Protein AF-F5RAN8-F1 (afdb_monomer)

Mean predicted aligned error: 9.16 Å

pLDDT: mean 77.02, std 11.0, range [35.62, 89.44]

Radius of gyration: 19.31 Å; Cα contacts (8 Å, |Δi|>4): 189; chains: 1; bounding box: 46×36×64 Å

Nearest PDB structures (foldseek):
  5m0j-assembly1_A  TM=3.907E-01  e=4.064E-01  Saccharomyces cerevisiae RM11-1a
  6h2d-assembly1_R  TM=3.710E-01  e=5.656E+00  Aeromonas hydrophila subsp. hydrophila AL09-71
  8r5s-assembly1_B  TM=3.032E-01  e=4.670E+00  unidentified
  7vg4-assembly3_E  TM=2.416E-01  e=7.538E+00  Methylorubrum extorquens AM1

Organism: Methyloversatilis universalis (strain ATCC BAA-1314 / DSM 25237 / JCM 13912 / CCUG 52030 / FAM5) (NCBI:txid1000565)

Foldseek 3Di:
DFDPDDLLLLLVLVLVLLVLLLVLVVVLLVLLCVAPLSVVLCVVVVVVSVVLNVVLVVLSCLAPSNCVVCVVVVPPDDDRHDHNLRSLVVNLVSQLVSLLVQQLSQQFDVQGLSLLVLVLSLLSCVLSVHDVVVSVVSNVVSVVSNVVRVVRNVVVPPPDDDDPVVVVSVVVSSVSSVVSNVSSNVSSVVSSVVSCVSSPGD

Solvent-accessible surface area (backbone atoms only — not comparable to full-atom va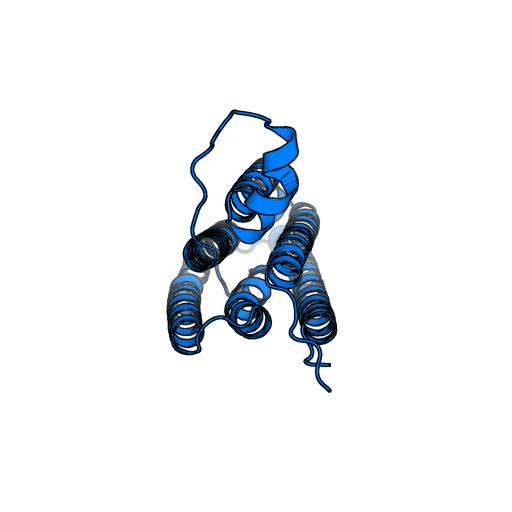lues): 10900 Å² total; per-residue (Å²): 138,62,69,78,81,53,70,46,58,52,58,51,48,51,53,53,50,49,54,49,55,50,49,47,52,51,50,35,46,55,46,33,38,72,32,76,71,31,36,66,58,39,60,70,42,67,62,53,51,51,54,48,50,51,52,48,49,50,42,49,46,37,7,42,60,50,33,69,71,52,43,73,79,51,64,87,62,84,75,86,64,36,58,54,68,57,23,51,52,52,40,53,51,50,50,53,53,50,43,49,53,52,20,56,64,52,48,6,44,86,66,25,45,46,49,53,55,52,66,42,52,35,58,51,38,55,58,67,66,51,61,69,68,56,35,53,50,45,45,51,52,46,48,53,52,46,60,58,27,50,56,52,41,65,64,69,69,76,76,74,86,91,44,75,75,51,54,59,51,51,50,57,44,50,54,41,48,52,51,22,30,52,49,31,45,54,51,46,50,54,46,53,53,53,47,49,64,73,54,52,88,89

Structure (mmCIF, N/CA/C/O backbone):
data_AF-F5RAN8-F1
#
_entry.id   AF-F5RAN8-F1
#
loop_
_atom_site.group_PDB
_atom_site.id
_atom_site.type_symbol
_atom_site.label_atom_id
_atom_site.label_alt_id
_atom_site.label_comp_id
_atom_site.label_asym_id
_atom_site.label_entity_id
_atom_site.label_seq_id
_atom_site.pdbx_PDB_ins_code
_atom_site.Cartn_x
_atom_site.Cartn_y
_atom_site.Cartn_z
_atom_site.occupancy
_atom_site.B_iso_or_equiv
_atom_site.auth_seq_id
_atom_site.auth_comp_id
_atom_site.auth_asym_id
_atom_site.auth_atom_id
_atom_site.pdbx_PDB_model_num
ATOM 1 N N . MET A 1 1 ? -3.720 -12.134 32.578 1.00 35.62 1 MET A N 1
ATOM 2 C CA . MET A 1 1 ? -4.678 -11.010 32.598 1.00 35.62 1 MET A CA 1
ATOM 3 C C . MET A 1 1 ? -4.328 -10.148 31.396 1.00 35.62 1 MET A C 1
ATOM 5 O O . MET A 1 1 ? -3.446 -9.310 31.496 1.00 35.62 1 MET A O 1
ATOM 9 N N . THR A 1 2 ? -4.872 -10.491 30.229 1.00 42.09 2 THR A N 1
ATOM 10 C CA . THR A 1 2 ? -4.545 -9.854 28.946 1.00 42.09 2 THR A CA 1
ATOM 11 C C . THR A 1 2 ? -5.350 -8.562 28.849 1.00 42.09 2 THR A C 1
ATOM 13 O O . THR A 1 2 ? -6.580 -8.583 28.924 1.00 42.09 2 THR A O 1
ATOM 16 N N . THR A 1 3 ? -4.686 -7.411 28.791 1.00 45.78 3 THR A N 1
ATOM 17 C CA . THR A 1 3 ? -5.394 -6.138 28.637 1.00 45.78 3 THR A CA 1
ATOM 18 C C . THR A 1 3 ? -5.955 -6.074 27.213 1.00 45.78 3 THR A C 1
ATOM 20 O O . THR A 1 3 ? -5.198 -6.213 26.250 1.00 45.78 3 THR A O 1
ATOM 23 N N . PRO A 1 4 ? -7.279 -5.913 27.026 1.00 56.09 4 PRO A N 1
ATOM 24 C CA . PRO A 1 4 ? -7.839 -5.781 25.691 1.00 56.09 4 PRO A CA 1
ATOM 25 C C . PRO A 1 4 ? -7.253 -4.523 25.047 1.00 56.09 4 PRO A C 1
ATOM 27 O O . PRO A 1 4 ? -7.293 -3.439 25.630 1.00 56.09 4 PRO A O 1
ATOM 30 N N . ILE A 1 5 ? -6.673 -4.673 23.855 1.00 61.41 5 ILE A N 1
ATOM 31 C CA . ILE A 1 5 ? -6.157 -3.529 23.104 1.00 61.41 5 ILE A CA 1
ATOM 32 C C . ILE A 1 5 ? -7.329 -2.585 22.830 1.00 61.41 5 ILE A C 1
ATOM 34 O O . ILE A 1 5 ? -8.365 -3.020 22.321 1.00 61.41 5 ILE A O 1
ATOM 38 N N . THR A 1 6 ? -7.182 -1.308 23.177 1.00 70.62 6 THR A N 1
ATOM 39 C CA . THR A 1 6 ? -8.239 -0.324 22.949 1.00 70.62 6 THR A CA 1
ATOM 40 C C . THR A 1 6 ? -8.464 -0.133 21.441 1.00 70.62 6 THR A C 1
ATOM 42 O O . THR A 1 6 ? -7.493 -0.111 20.679 1.00 70.62 6 THR A O 1
ATOM 45 N N . PRO A 1 7 ? -9.718 0.027 20.978 1.00 71.00 7 PRO A N 1
ATOM 46 C CA . PRO A 1 7 ? -10.036 0.294 19.568 1.00 71.00 7 PRO A CA 1
ATOM 47 C C . PRO A 1 7 ? -9.218 1.452 18.977 1.00 71.00 7 PRO A C 1
ATOM 49 O O . PRO A 1 7 ? -8.657 1.342 17.889 1.00 71.00 7 PRO A O 1
ATOM 52 N N . ALA A 1 8 ? -9.020 2.501 19.776 1.00 70.25 8 ALA A N 1
ATOM 53 C CA . ALA A 1 8 ? -8.179 3.643 19.445 1.00 70.25 8 ALA A CA 1
ATOM 54 C C . ALA A 1 8 ? -6.707 3.300 19.157 1.00 70.25 8 ALA A C 1
ATOM 56 O O . ALA A 1 8 ? -6.092 3.934 18.303 1.00 70.25 8 ALA A O 1
ATOM 57 N N . ALA A 1 9 ? -6.120 2.309 19.835 1.00 76.75 9 ALA A N 1
ATOM 58 C CA . ALA A 1 9 ? -4.731 1.920 19.591 1.00 76.75 9 ALA A CA 1
ATOM 59 C C . ALA A 1 9 ? -4.560 1.236 18.225 1.00 76.75 9 ALA A C 1
ATOM 61 O O . ALA A 1 9 ? -3.545 1.432 17.560 1.00 76.75 9 ALA A O 1
ATOM 62 N N . LEU A 1 10 ? -5.566 0.478 17.779 1.00 77.56 10 LEU A N 1
ATOM 63 C CA . LEU A 1 10 ? -5.588 -0.134 16.447 1.00 77.56 10 LEU A CA 1
ATOM 64 C C . LEU A 1 10 ? -5.737 0.931 15.348 1.00 77.56 10 LEU A C 1
ATOM 66 O O . LEU A 1 10 ? -5.031 0.876 14.344 1.00 77.56 10 LEU A O 1
ATOM 70 N N . SER A 1 11 ? -6.583 1.937 15.568 1.00 79.44 11 SER A N 1
ATOM 71 C CA . SER A 1 11 ? -6.750 3.071 14.646 1.00 79.44 11 SER A CA 1
ATOM 72 C C . SER A 1 11 ? -5.515 3.991 14.626 1.00 79.44 11 SER A C 1
ATOM 74 O O . SER A 1 11 ? -5.103 4.478 13.574 1.00 79.44 11 SER A O 1
ATOM 76 N N . GLY A 1 12 ? -4.815 4.139 15.755 1.00 79.06 12 GLY A N 1
ATOM 77 C CA . GLY A 1 12 ? -3.486 4.755 15.795 1.00 79.06 12 GLY A CA 1
ATOM 78 C C . GLY A 1 12 ? -2.442 3.951 15.011 1.00 79.06 12 GLY A C 1
ATOM 79 O O . GLY A 1 12 ? -1.686 4.518 14.221 1.00 79.06 12 GLY A O 1
ATOM 80 N N . ALA A 1 13 ? -2.438 2.621 15.155 1.00 81.06 13 ALA A N 1
ATOM 81 C CA . ALA A 1 13 ? -1.550 1.746 14.396 1.00 81.06 13 ALA A CA 1
ATOM 82 C C . ALA A 1 13 ? -1.787 1.874 12.883 1.00 81.06 13 ALA A C 1
ATOM 84 O O . ALA A 1 13 ? -0.814 1.971 12.142 1.00 81.06 13 ALA A O 1
ATOM 85 N N . SER A 1 14 ? -3.034 1.977 12.407 1.00 82.56 14 SER A N 1
ATOM 86 C CA . SER A 1 14 ? -3.300 2.169 10.972 1.00 82.56 14 SER A CA 1
ATOM 87 C C . SER A 1 14 ? -2.740 3.473 10.404 1.00 82.56 14 SER A C 1
ATOM 89 O O . SER A 1 14 ? -2.287 3.483 9.261 1.00 82.56 14 SER A O 1
ATOM 91 N N . ILE A 1 15 ? -2.702 4.556 11.190 1.00 84.06 15 ILE A N 1
ATOM 92 C CA . ILE A 1 15 ? -2.063 5.811 10.760 1.00 84.06 15 ILE A CA 1
ATOM 93 C C . ILE A 1 15 ? -0.563 5.583 10.560 1.00 84.06 15 ILE A C 1
ATOM 95 O O . ILE A 1 15 ? -0.005 5.972 9.534 1.00 84.06 15 ILE A O 1
ATOM 99 N N . VAL A 1 16 ? 0.086 4.906 11.512 1.00 85.94 16 VAL A N 1
ATOM 100 C CA . VAL A 1 16 ? 1.514 4.563 11.416 1.00 85.94 16 VAL A CA 1
ATOM 101 C C . VAL A 1 16 ? 1.774 3.689 10.187 1.00 85.94 16 VAL A C 1
ATOM 103 O O . VAL A 1 16 ? 2.700 3.968 9.429 1.00 85.94 16 VAL A O 1
ATOM 106 N N . ILE A 1 17 ? 0.922 2.687 9.943 1.00 86.62 17 ILE A N 1
ATOM 107 C CA . ILE A 1 17 ? 0.996 1.816 8.763 1.00 86.62 17 ILE A CA 1
ATOM 108 C C . ILE A 1 17 ? 0.972 2.647 7.484 1.00 86.62 17 ILE A C 1
ATOM 110 O O . ILE A 1 17 ? 1.863 2.490 6.650 1.00 86.62 17 ILE A O 1
ATOM 114 N N . GLN A 1 18 ? 0.006 3.554 7.339 1.00 86.44 18 GLN A N 1
ATOM 115 C CA . GLN A 1 18 ? -0.098 4.382 6.141 1.00 86.44 18 GLN A CA 1
ATOM 116 C C . GLN A 1 18 ? 1.117 5.280 5.938 1.00 86.44 18 GLN A C 1
ATOM 118 O O . GLN A 1 18 ? 1.670 5.314 4.838 1.00 86.44 18 GLN A O 1
ATOM 123 N N . ILE A 1 19 ? 1.570 5.967 6.990 1.00 86.44 19 ILE A N 1
ATOM 124 C CA . ILE A 1 19 ? 2.757 6.828 6.921 1.00 86.44 19 ILE A CA 1
ATOM 125 C C . ILE A 1 19 ? 3.962 6.014 6.446 1.00 86.44 19 ILE A C 1
ATOM 127 O O . ILE A 1 19 ? 4.699 6.448 5.557 1.00 86.44 19 ILE A O 1
ATOM 131 N N . CYS A 1 20 ? 4.158 4.816 6.994 1.00 86.94 20 CYS A N 1
ATOM 132 C CA . CYS A 1 20 ? 5.274 3.971 6.610 1.00 86.94 20 CYS A CA 1
ATOM 133 C C . CYS A 1 20 ? 5.124 3.410 5.186 1.00 86.94 20 CYS A C 1
ATOM 135 O O . CYS A 1 20 ? 6.079 3.502 4.420 1.00 86.94 20 CYS A O 1
ATOM 137 N N . VAL A 1 21 ? 3.953 2.900 4.784 1.00 84.44 21 VAL A N 1
ATOM 138 C CA . VAL A 1 21 ? 3.695 2.414 3.411 1.00 84.44 21 VAL A CA 1
ATOM 139 C C . VAL A 1 21 ? 3.959 3.515 2.382 1.00 84.44 21 VAL A C 1
ATOM 141 O O . VAL A 1 21 ? 4.638 3.281 1.379 1.00 84.44 21 VAL A O 1
ATOM 144 N N . LEU A 1 22 ? 3.508 4.739 2.651 1.00 83.44 22 LEU A N 1
ATOM 145 C CA . LEU A 1 22 ? 3.727 5.882 1.766 1.00 83.44 22 LEU A CA 1
ATOM 146 C C . LEU A 1 22 ? 5.173 6.365 1.771 1.00 83.44 22 LEU A C 1
ATOM 148 O O . LEU A 1 22 ? 5.682 6.741 0.719 1.00 83.44 22 LEU A O 1
ATOM 152 N N . THR A 1 23 ? 5.874 6.279 2.902 1.00 84.81 23 THR A N 1
ATOM 153 C CA . THR A 1 23 ? 7.319 6.543 2.957 1.00 84.81 23 THR A CA 1
ATOM 154 C C . THR A 1 23 ? 8.090 5.527 2.113 1.00 84.81 23 THR A C 1
ATOM 156 O O . THR A 1 23 ? 8.958 5.913 1.329 1.00 84.81 23 THR A O 1
ATOM 159 N N . ILE A 1 24 ? 7.743 4.239 2.206 1.00 85.62 24 ILE A N 1
ATOM 160 C CA . ILE A 1 24 ? 8.338 3.180 1.379 1.00 85.62 24 ILE A CA 1
ATOM 161 C C . ILE A 1 24 ? 8.085 3.476 -0.102 1.00 85.62 24 ILE A C 1
ATOM 163 O O . ILE A 1 24 ? 9.028 3.474 -0.897 1.00 85.62 24 ILE A O 1
ATOM 167 N N . ALA A 1 25 ? 6.840 3.800 -0.467 1.00 82.94 25 ALA A N 1
ATOM 168 C CA . ALA A 1 25 ? 6.474 4.135 -1.839 1.00 82.94 25 ALA A CA 1
ATOM 169 C C . ALA A 1 25 ? 7.209 5.390 -2.350 1.00 82.94 25 ALA A C 1
ATOM 171 O O . ALA A 1 25 ? 7.720 5.398 -3.471 1.00 82.94 25 ALA A O 1
ATOM 172 N N . TYR A 1 26 ? 7.320 6.429 -1.520 1.00 83.44 26 TYR A N 1
ATOM 173 C CA . TYR A 1 26 ? 8.017 7.674 -1.838 1.00 83.44 26 TYR A CA 1
ATOM 174 C C . TYR A 1 26 ? 9.507 7.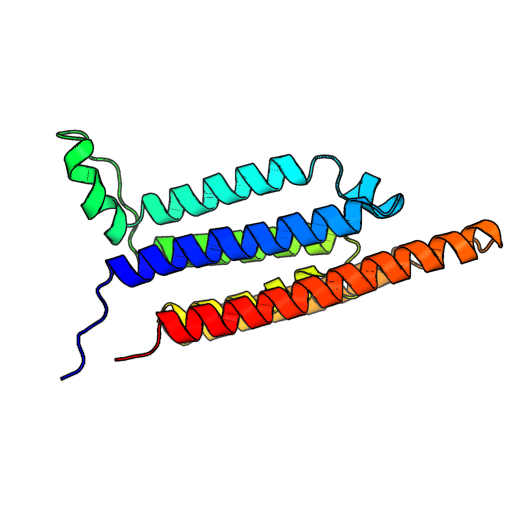448 -2.089 1.00 83.44 26 TYR A C 1
ATOM 176 O O . TYR A 1 26 ? 10.036 7.917 -3.099 1.00 83.44 26 TYR A O 1
ATOM 184 N N . VAL A 1 27 ? 10.187 6.703 -1.211 1.00 83.06 27 VAL A N 1
ATOM 185 C CA . VAL A 1 27 ? 11.616 6.406 -1.371 1.00 83.06 27 VAL A CA 1
ATOM 186 C C . VAL A 1 27 ? 11.843 5.522 -2.594 1.00 83.06 27 VAL A C 1
ATOM 188 O O . VAL A 1 27 ? 12.718 5.831 -3.399 1.00 83.06 27 VAL A O 1
ATOM 191 N N . ALA A 1 28 ? 11.030 4.483 -2.800 1.00 80.31 28 ALA A N 1
ATOM 192 C CA . ALA A 1 28 ? 11.129 3.630 -3.983 1.00 80.31 28 ALA A CA 1
ATOM 193 C C . ALA A 1 28 ? 10.927 4.423 -5.291 1.00 80.31 28 ALA A C 1
ATOM 195 O O . ALA A 1 28 ? 11.684 4.228 -6.242 1.00 80.31 28 ALA A O 1
ATOM 196 N N . LEU A 1 29 ? 9.993 5.383 -5.331 1.00 79.06 29 LEU A N 1
ATOM 197 C CA . LEU A 1 29 ? 9.846 6.304 -6.467 1.00 79.06 29 LEU A CA 1
ATOM 198 C C . LEU A 1 29 ? 11.022 7.268 -6.613 1.00 79.06 29 LEU A C 1
ATOM 200 O O . LEU A 1 29 ? 11.426 7.554 -7.737 1.00 79.06 29 LEU A O 1
ATOM 204 N N . GLY A 1 30 ? 11.580 7.770 -5.511 1.00 78.44 30 GLY A N 1
ATOM 205 C CA . GLY A 1 30 ? 12.763 8.629 -5.532 1.00 78.44 30 GLY A CA 1
ATOM 206 C C . GLY A 1 30 ? 13.987 7.916 -6.107 1.00 78.44 30 GLY A C 1
ATOM 207 O O . GLY A 1 30 ? 14.731 8.504 -6.889 1.00 78.44 30 GLY A O 1
ATOM 208 N N . ILE A 1 31 ? 14.158 6.633 -5.778 1.00 79.62 31 ILE A N 1
ATOM 209 C CA . ILE A 1 31 ? 15.195 5.768 -6.349 1.00 79.62 31 ILE A CA 1
ATOM 210 C C . ILE A 1 31 ? 14.953 5.579 -7.844 1.00 79.62 31 ILE A C 1
ATOM 212 O O . ILE A 1 31 ? 15.856 5.828 -8.640 1.00 79.62 31 ILE A O 1
ATOM 216 N N . LEU A 1 32 ? 13.727 5.214 -8.231 1.00 76.25 32 LEU A N 1
ATOM 217 C CA . LEU A 1 32 ? 13.366 5.037 -9.637 1.00 76.25 32 LEU A CA 1
ATOM 218 C C . LEU A 1 32 ? 13.565 6.333 -10.436 1.00 76.25 32 LEU A C 1
ATOM 220 O O . LEU A 1 32 ? 14.065 6.301 -11.552 1.00 76.25 32 LEU A O 1
ATOM 224 N N . GLY A 1 33 ? 13.253 7.489 -9.848 1.00 69.94 33 GLY A N 1
ATOM 225 C CA . GLY A 1 33 ? 13.407 8.810 -10.460 1.00 69.94 33 GLY A CA 1
ATOM 226 C C . GLY A 1 33 ? 14.852 9.228 -10.750 1.00 69.94 33 GLY A C 1
ATOM 227 O O . GLY A 1 33 ? 15.051 10.218 -11.458 1.00 69.94 33 GLY A O 1
ATOM 228 N N . ARG A 1 34 ? 15.853 8.494 -10.241 1.00 72.81 34 ARG A N 1
ATOM 229 C CA . ARG A 1 34 ? 17.265 8.680 -10.615 1.00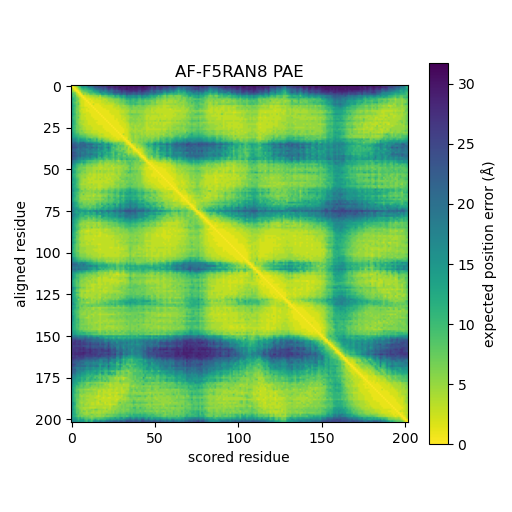 72.81 34 ARG A CA 1
ATOM 230 C C . ARG A 1 34 ? 17.580 8.120 -12.005 1.00 72.81 34 ARG A C 1
ATOM 232 O O . ARG A 1 34 ? 18.486 8.634 -12.654 1.00 72.81 34 ARG A O 1
ATOM 239 N N . SER A 1 35 ? 16.815 7.139 -12.485 1.00 68.12 35 SER A N 1
ATOM 240 C CA . SER A 1 35 ? 16.871 6.667 -13.874 1.00 68.12 35 SER A CA 1
ATOM 241 C C . SER A 1 35 ? 16.159 7.657 -14.805 1.00 68.12 35 SER A C 1
ATOM 243 O O . SER A 1 35 ? 15.130 8.221 -14.444 1.00 68.12 35 SER A O 1
ATOM 245 N N . LEU A 1 36 ? 16.662 7.856 -16.029 1.00 57.47 36 LEU A N 1
ATOM 246 C CA . LEU A 1 36 ? 16.047 8.748 -17.028 1.00 57.47 36 LEU A CA 1
ATOM 247 C C . LEU A 1 36 ? 14.628 8.301 -17.429 1.00 57.47 36 LEU A C 1
ATOM 249 O O . LEU A 1 36 ? 13.736 9.146 -17.537 1.00 57.47 36 LEU A O 1
ATOM 253 N N . ASN A 1 37 ? 14.397 6.993 -17.581 1.00 61.59 37 ASN A N 1
ATOM 254 C CA . ASN A 1 37 ? 13.064 6.431 -17.842 1.00 61.59 37 ASN A CA 1
ATOM 255 C C . ASN A 1 37 ? 12.164 6.502 -16.602 1.00 61.59 37 ASN A C 1
ATOM 257 O O . ASN A 1 37 ? 10.967 6.802 -16.695 1.00 61.59 37 ASN A O 1
ATOM 261 N N . GLY A 1 38 ? 12.752 6.301 -15.422 1.00 59.25 38 GLY A N 1
ATOM 262 C CA . GLY A 1 38 ? 12.049 6.495 -14.163 1.00 59.25 38 GLY A CA 1
ATOM 263 C C . GLY A 1 38 ? 11.656 7.954 -13.935 1.00 59.25 38 GLY A C 1
ATOM 264 O O . GLY A 1 38 ? 10.565 8.204 -13.448 1.00 59.25 38 GLY A O 1
ATOM 265 N N . ARG A 1 39 ? 12.453 8.930 -14.383 1.00 59.84 39 ARG A N 1
ATOM 266 C CA . ARG A 1 39 ? 12.197 10.374 -14.234 1.00 59.84 39 ARG A CA 1
ATOM 267 C C . ARG A 1 39 ? 11.004 10.869 -15.055 1.00 59.84 39 ARG A C 1
ATOM 269 O O . ARG A 1 39 ? 10.279 11.756 -14.611 1.00 59.84 39 ARG A O 1
ATOM 276 N N . LEU A 1 40 ? 10.779 10.289 -16.237 1.00 59.97 40 LEU A N 1
ATOM 277 C CA . LEU A 1 40 ? 9.573 10.531 -17.042 1.00 59.97 40 LEU A CA 1
ATOM 278 C C . LEU A 1 40 ? 8.337 9.919 -16.375 1.00 59.97 40 LEU A C 1
ATOM 280 O O . LEU A 1 40 ? 7.285 10.550 -16.305 1.00 59.97 40 LEU A O 1
ATOM 284 N N . THR A 1 41 ? 8.502 8.724 -15.811 1.00 61.59 41 THR A N 1
ATOM 285 C CA . THR A 1 41 ? 7.445 7.993 -15.106 1.00 61.59 41 THR A CA 1
ATOM 286 C C . THR A 1 41 ? 7.067 8.645 -13.770 1.00 61.59 41 THR A C 1
ATOM 288 O O . THR A 1 41 ? 5.888 8.674 -13.409 1.00 61.59 41 THR A O 1
ATOM 291 N N . THR A 1 42 ? 8.035 9.213 -13.044 1.00 62.38 42 THR A N 1
ATOM 292 C CA . THR A 1 42 ? 7.867 9.824 -11.713 1.00 62.38 42 THR A CA 1
ATOM 293 C C . THR A 1 42 ? 7.471 11.298 -11.766 1.00 62.38 42 THR A C 1
ATOM 295 O O . THR A 1 42 ? 7.098 11.868 -10.736 1.00 62.38 42 THR A O 1
ATOM 298 N N . ARG A 1 43 ? 7.477 11.931 -12.948 1.00 60.34 43 ARG A N 1
ATOM 299 C CA . ARG A 1 43 ? 7.051 13.327 -13.113 1.00 60.34 43 ARG A CA 1
ATOM 300 C C . ARG A 1 43 ? 5.579 13.473 -12.690 1.00 60.34 43 ARG A C 1
ATOM 302 O O . ARG A 1 43 ? 4.700 12.758 -13.168 1.00 60.34 43 ARG A O 1
ATOM 309 N N . GLY A 1 44 ? 5.328 14.343 -11.708 1.00 62.81 44 GLY A N 1
ATOM 310 C CA . GLY A 1 44 ? 4.012 14.530 -11.074 1.00 62.81 44 GLY A CA 1
ATOM 311 C C . GLY A 1 44 ? 3.611 13.457 -10.050 1.00 62.81 44 GLY A C 1
ATOM 312 O O . GLY A 1 44 ? 2.647 13.658 -9.318 1.00 62.81 44 GLY A O 1
ATOM 313 N N . SER A 1 45 ? 4.364 12.356 -9.935 1.00 68.75 45 SER A N 1
ATOM 314 C CA . SER A 1 45 ? 4.050 11.259 -9.010 1.00 68.75 45 SER A CA 1
ATOM 315 C C . SER A 1 45 ? 4.133 11.713 -7.548 1.00 68.75 45 SER A C 1
ATOM 317 O O . SER A 1 45 ? 3.235 11.435 -6.764 1.00 68.75 45 SER A O 1
ATOM 319 N N . HIS A 1 46 ? 5.130 12.527 -7.184 1.00 72.56 46 HIS A N 1
ATOM 320 C CA . HIS A 1 46 ? 5.311 12.975 -5.796 1.00 72.56 46 HIS A CA 1
ATOM 321 C C . HIS A 1 46 ? 4.122 13.768 -5.233 1.00 72.56 46 HIS A C 1
ATOM 323 O O . HIS A 1 46 ? 3.722 13.529 -4.098 1.00 72.56 46 HIS A O 1
ATOM 329 N N . SER A 1 47 ? 3.513 14.659 -6.024 1.00 75.88 47 SER A N 1
ATOM 330 C CA . SER A 1 47 ? 2.316 15.397 -5.591 1.00 75.88 47 SER A CA 1
ATOM 331 C C . SER A 1 47 ? 1.114 14.464 -5.434 1.00 75.88 47 SER A C 1
ATOM 333 O O . SER A 1 47 ? 0.388 14.569 -4.449 1.00 75.88 47 SER A O 1
ATOM 335 N N . THR A 1 48 ? 0.958 13.485 -6.335 1.00 78.69 48 THR A N 1
ATOM 336 C CA . THR A 1 48 ? -0.109 12.484 -6.212 1.00 78.69 48 THR A CA 1
ATOM 337 C C . THR A 1 48 ? 0.052 11.594 -4.979 1.00 78.69 48 THR A C 1
ATOM 339 O O . THR A 1 48 ? -0.955 11.274 -4.364 1.00 78.69 48 THR A O 1
ATOM 342 N N . LEU A 1 49 ? 1.282 11.263 -4.554 1.00 77.62 49 LEU A N 1
ATOM 343 C CA . LEU A 1 49 ? 1.526 10.510 -3.311 1.00 77.62 49 LEU A CA 1
ATOM 344 C C . LEU A 1 49 ? 1.056 11.281 -2.076 1.00 77.62 49 LEU A C 1
ATOM 346 O O . LEU A 1 49 ? 0.432 10.705 -1.193 1.00 77.62 49 LEU A O 1
ATOM 350 N N . VAL A 1 50 ? 1.369 12.579 -2.013 1.00 79.81 50 VAL A N 1
ATOM 351 C CA . VAL A 1 50 ? 1.004 13.431 -0.872 1.00 79.81 50 VAL A CA 1
ATOM 352 C C . VAL A 1 50 ? -0.508 13.615 -0.808 1.00 79.81 50 VAL A C 1
ATOM 354 O O . VAL A 1 50 ? -1.091 13.504 0.264 1.00 79.81 50 VAL A O 1
ATOM 357 N N . LEU A 1 51 ? -1.158 13.840 -1.952 1.00 84.50 51 LEU A N 1
ATOM 358 C CA . LEU A 1 51 ? -2.619 13.897 -2.017 1.00 84.50 51 LEU A CA 1
ATOM 359 C C . LEU A 1 51 ? -3.254 12.574 -1.579 1.00 84.50 51 LEU A C 1
ATOM 361 O O . LEU A 1 51 ? -4.252 12.590 -0.864 1.00 84.50 51 LEU A O 1
ATOM 365 N N . TRP A 1 52 ? -2.652 11.443 -1.956 1.00 85.19 52 TRP A N 1
ATOM 366 C CA . TRP A 1 52 ? -3.132 10.131 -1.537 1.00 85.19 52 TRP A CA 1
ATOM 367 C C . TRP A 1 52 ? -2.979 9.913 -0.030 1.00 85.19 52 TRP A C 1
ATOM 369 O O . TRP A 1 52 ? -3.939 9.507 0.610 1.00 85.19 52 TRP A O 1
ATOM 379 N N . LEU A 1 53 ? -1.827 10.279 0.547 1.00 81.12 53 LEU A N 1
ATOM 380 C CA . LEU A 1 53 ? -1.588 10.258 1.996 1.00 81.12 53 LEU A CA 1
ATOM 381 C C . LEU A 1 53 ? -2.633 11.072 2.754 1.00 81.12 53 LEU A C 1
ATOM 383 O O . LEU A 1 53 ? -3.183 10.614 3.751 1.00 81.12 53 LEU A O 1
ATOM 387 N N . LEU A 1 54 ? -2.900 12.294 2.292 1.00 85.50 54 LEU A N 1
ATOM 388 C CA . LEU A 1 54 ? -3.882 13.158 2.933 1.00 85.50 54 LEU A CA 1
ATOM 389 C C . LEU A 1 54 ? -5.275 12.534 2.866 1.00 85.50 54 LEU A C 1
ATOM 391 O O . LEU A 1 54 ? -5.971 12.513 3.875 1.00 85.50 54 LEU A O 1
ATOM 395 N N . LEU A 1 55 ? -5.657 11.978 1.715 1.00 88.06 55 LEU A N 1
ATOM 396 C CA . LEU A 1 55 ? -6.944 11.310 1.550 1.00 88.06 55 LEU A CA 1
ATOM 397 C C . LEU A 1 55 ? -7.094 10.128 2.516 1.00 88.06 55 LEU A C 1
ATOM 399 O O . LEU A 1 55 ? -8.098 10.028 3.217 1.00 88.06 55 LEU A O 1
ATOM 403 N N . THR A 1 56 ? -6.099 9.248 2.579 1.00 85.38 56 THR A N 1
ATOM 404 C CA . THR A 1 56 ? -6.165 8.033 3.390 1.00 85.38 56 THR A CA 1
ATOM 405 C C . THR A 1 56 ? -6.100 8.339 4.893 1.00 85.38 56 THR A C 1
ATOM 407 O O . THR A 1 56 ? -6.806 7.691 5.669 1.00 85.38 56 THR A O 1
ATOM 410 N N . ILE A 1 57 ? -5.354 9.376 5.305 1.00 84.19 57 ILE A N 1
ATOM 411 C CA . ILE A 1 57 ? -5.353 9.887 6.685 1.00 84.19 57 ILE A CA 1
ATOM 412 C C . ILE A 1 57 ? -6.712 10.492 7.038 1.00 84.19 57 ILE A C 1
ATOM 414 O O . ILE A 1 57 ? -7.239 10.182 8.101 1.00 84.19 57 ILE A O 1
ATOM 418 N N . ILE A 1 58 ? -7.305 11.318 6.166 1.00 86.12 58 ILE A N 1
ATOM 419 C CA . ILE A 1 58 ? -8.621 11.935 6.410 1.00 86.12 58 ILE A CA 1
ATOM 420 C C . ILE A 1 58 ? -9.690 10.862 6.635 1.00 86.12 58 ILE A C 1
ATOM 422 O O . ILE A 1 58 ? -10.513 11.007 7.536 1.00 86.12 58 ILE A O 1
ATOM 426 N N . VAL A 1 59 ? -9.663 9.771 5.866 1.00 85.56 59 VAL A N 1
ATOM 427 C CA . VAL A 1 59 ? -10.607 8.655 6.038 1.00 85.56 59 VAL A CA 1
ATOM 428 C C . VAL A 1 59 ? -10.434 7.974 7.399 1.00 85.56 59 VAL A C 1
ATOM 430 O O . VAL A 1 59 ? -11.434 7.721 8.067 1.00 85.56 59 VAL A O 1
ATOM 433 N N . ILE A 1 60 ? -9.195 7.717 7.840 1.00 83.81 60 ILE A N 1
ATOM 434 C CA . ILE A 1 60 ? -8.937 7.142 9.174 1.00 83.81 60 ILE A CA 1
ATOM 435 C C . ILE A 1 60 ? -9.400 8.099 10.274 1.00 83.81 60 ILE A C 1
ATOM 437 O O . ILE A 1 60 ? -10.017 7.680 11.250 1.00 83.81 60 ILE A O 1
ATOM 441 N N . VAL A 1 61 ? -9.100 9.384 10.104 1.00 83.50 61 VAL A N 1
ATOM 442 C CA . VAL A 1 61 ? -9.467 10.453 11.027 1.00 83.50 61 VAL A CA 1
ATOM 443 C C . VAL A 1 61 ? -10.996 10.484 11.181 1.00 83.50 61 VAL A C 1
ATOM 445 O O . VAL A 1 61 ? -11.529 10.388 12.283 1.00 83.50 61 VAL A O 1
ATOM 448 N N . MET A 1 62 ? -11.748 10.484 10.090 1.00 84.25 62 MET A N 1
ATOM 449 C CA . MET A 1 62 ? -13.213 10.470 10.171 1.00 84.25 62 MET A CA 1
ATOM 450 C C . MET A 1 62 ? -13.803 9.175 10.772 1.00 84.25 62 MET A C 1
ATOM 452 O O . MET A 1 62 ? -15.014 9.106 10.980 1.00 84.25 62 MET A O 1
ATOM 456 N N . GLY A 1 63 ? -12.985 8.161 11.079 1.00 83.44 63 GLY A N 1
ATOM 457 C CA . GLY A 1 63 ? -13.400 6.953 11.786 1.00 83.44 63 GLY A CA 1
ATOM 458 C C . GLY A 1 63 ? -13.807 7.214 13.241 1.00 83.44 63 GLY A C 1
ATOM 459 O O . GLY A 1 63 ? -13.149 7.964 13.958 1.00 83.44 63 GLY A O 1
ATOM 460 N N . GLU A 1 64 ? -14.869 6.550 13.698 1.00 82.19 64 GLU A N 1
ATOM 461 C CA . GLU A 1 64 ? -15.467 6.713 15.038 1.00 82.19 64 GLU A CA 1
ATOM 462 C C . GLU A 1 64 ? -14.463 6.713 16.207 1.00 82.19 64 GLU A C 1
ATOM 464 O O . GLU A 1 64 ? -14.568 7.556 17.098 1.00 82.19 64 GLU A O 1
ATOM 469 N N . ASP A 1 65 ? -13.470 5.815 16.195 1.00 80.56 65 ASP A N 1
ATOM 470 C CA . ASP A 1 65 ? -12.502 5.670 17.296 1.00 80.56 65 ASP A CA 1
ATOM 471 C C . ASP A 1 65 ? -11.667 6.929 17.536 1.00 80.56 65 ASP A C 1
ATOM 473 O O . ASP A 1 65 ? -11.323 7.265 18.668 1.00 80.56 65 ASP A O 1
ATOM 477 N N . LEU A 1 66 ? -11.285 7.578 16.442 1.00 78.88 66 LEU A N 1
ATOM 478 C CA . LEU A 1 66 ? -10.402 8.729 16.425 1.00 78.88 66 LEU A CA 1
ATOM 479 C C . LEU A 1 66 ? -11.220 10.020 16.449 1.00 78.88 66 LEU A C 1
ATOM 481 O O . LEU A 1 66 ? -10.881 10.950 17.181 1.00 78.88 66 LEU A O 1
ATOM 485 N N . TYR A 1 67 ? -12.370 10.024 15.772 1.00 79.94 67 TYR A N 1
ATOM 486 C CA . TYR A 1 67 ? -13.356 11.088 15.873 1.00 79.94 67 TYR A CA 1
ATOM 487 C C . TYR A 1 67 ? -13.762 11.360 17.323 1.00 79.94 67 TYR A C 1
ATOM 489 O O . TYR A 1 67 ? -13.779 12.514 17.736 1.00 79.94 67 TYR A O 1
ATOM 497 N N . ALA A 1 68 ? -13.981 10.323 18.135 1.00 79.12 68 ALA A N 1
ATOM 498 C CA . ALA A 1 68 ? -14.299 10.478 19.555 1.00 79.12 68 ALA A CA 1
ATOM 499 C C . ALA A 1 68 ? -13.191 11.165 20.382 1.00 79.12 68 ALA A C 1
ATOM 501 O O . ALA A 1 68 ? -13.473 11.705 21.449 1.00 79.12 68 ALA A O 1
ATOM 502 N N . GLN A 1 69 ? -11.938 11.159 19.914 1.00 81.31 69 GLN A N 1
ATOM 503 C CA . GLN A 1 69 ? -10.810 11.754 20.638 1.00 81.31 69 GLN A CA 1
ATOM 504 C C . GLN A 1 69 ? -10.659 13.253 20.385 1.00 81.31 69 GLN A C 1
ATOM 506 O O . GLN A 1 69 ? -10.262 13.982 21.292 1.00 81.31 69 GLN A O 1
ATOM 511 N N . TRP A 1 70 ? -10.976 13.730 19.181 1.00 78.81 70 TRP A N 1
ATOM 512 C CA . TRP A 1 70 ? -10.874 15.155 18.839 1.00 78.81 70 TRP A CA 1
ATOM 513 C C . TRP A 1 70 ? -12.209 15.850 18.616 1.00 78.81 70 TRP A C 1
ATOM 515 O O . TRP A 1 70 ? -12.221 17.076 18.522 1.00 78.81 70 TRP A O 1
ATOM 525 N N . SER A 1 71 ? -13.337 15.136 18.577 1.00 79.25 71 SER A N 1
ATOM 526 C CA . SER A 1 71 ? -14.656 15.774 18.575 1.00 79.25 71 SER A CA 1
ATOM 527 C C . SER A 1 71 ? -14.842 16.776 19.724 1.00 79.25 71 SER A C 1
ATOM 529 O O . SER A 1 71 ? -15.441 17.818 19.459 1.00 79.25 71 SER A O 1
ATOM 531 N N . PRO A 1 72 ? -14.261 16.601 20.939 1.00 81.25 72 PRO A N 1
ATOM 532 C CA . PRO A 1 72 ? -14.366 17.617 21.989 1.00 81.25 72 PRO A CA 1
ATOM 533 C C . PRO A 1 72 ? -13.722 18.961 21.616 1.00 81.25 72 PRO A C 1
ATOM 535 O O . PRO A 1 72 ? -14.118 19.997 22.142 1.00 81.25 72 PRO A O 1
ATOM 538 N N . VAL A 1 73 ? -12.757 18.971 20.689 1.00 81.94 73 VAL A N 1
ATOM 539 C CA . VAL A 1 73 ? -12.108 20.194 20.181 1.00 81.94 73 VAL A CA 1
ATOM 540 C C . VAL A 1 73 ? -13.045 20.980 19.256 1.00 81.94 73 VAL A C 1
ATOM 542 O O . VAL A 1 73 ? -12.946 22.201 19.166 1.00 81.94 73 VAL A O 1
ATOM 545 N N . LEU A 1 74 ? -13.983 20.297 18.592 1.00 77.75 74 LEU A N 1
ATOM 546 C CA . LEU A 1 74 ? -14.960 20.894 17.676 1.00 77.75 74 LEU A CA 1
ATOM 547 C C . LEU A 1 74 ? -16.170 21.510 18.405 1.00 77.75 74 LEU A C 1
ATOM 549 O O . LEU A 1 74 ? -17.001 22.172 17.776 1.00 77.75 74 LEU A O 1
ATOM 553 N N . GLY A 1 75 ? -16.274 21.321 19.724 1.00 77.50 75 GLY A N 1
ATOM 554 C CA . GLY A 1 75 ? -17.369 21.840 20.537 1.00 77.50 75 GLY A CA 1
ATOM 555 C C . GLY A 1 75 ? -18.726 21.300 20.077 1.00 77.50 75 GLY A C 1
ATOM 556 O O . GLY A 1 75 ? -19.004 20.115 20.216 1.00 77.50 75 GLY A O 1
ATOM 557 N N . ASN A 1 76 ? -19.570 22.177 19.523 1.00 74.50 76 ASN A N 1
ATOM 558 C CA . ASN A 1 76 ? -20.936 21.856 19.082 1.00 74.50 76 ASN A CA 1
ATOM 559 C C . ASN A 1 76 ? -21.048 21.422 17.608 1.00 74.50 76 ASN A C 1
ATOM 561 O O . ASN A 1 76 ? -22.156 21.189 17.122 1.00 74.50 76 ASN A O 1
ATOM 565 N N . VAL A 1 77 ? -19.940 21.352 16.866 1.00 75.88 77 VAL A N 1
ATOM 566 C CA . VAL A 1 77 ? -19.973 20.949 15.455 1.00 75.88 77 VAL A CA 1
ATOM 567 C C . VAL A 1 77 ? -19.938 19.424 15.364 1.00 75.88 77 VAL A C 1
ATOM 569 O O . VAL A 1 77 ? -18.894 18.804 15.543 1.00 75.88 77 VAL A O 1
ATOM 572 N N . ALA A 1 78 ? -21.089 18.818 15.067 1.00 71.12 78 ALA A N 1
ATOM 573 C CA . ALA A 1 78 ? -21.190 17.390 14.788 1.00 71.12 78 ALA A CA 1
ATOM 574 C C . ALA A 1 78 ? -20.880 17.121 13.307 1.00 71.12 78 ALA A C 1
ATOM 576 O O . ALA A 1 78 ? -21.687 17.420 12.427 1.00 71.12 78 ALA A O 1
ATOM 577 N N . LEU A 1 79 ? -19.703 16.564 13.030 1.00 75.94 79 LEU A N 1
ATOM 578 C CA . LEU A 1 79 ? -19.362 16.018 11.720 1.00 75.94 79 LEU A CA 1
ATOM 579 C C . LEU A 1 79 ? -19.826 14.555 11.618 1.00 75.94 79 LEU A C 1
ATOM 581 O O . LEU A 1 79 ? -19.864 13.853 12.632 1.00 75.94 79 LEU A O 1
ATOM 585 N N . PRO A 1 80 ? -20.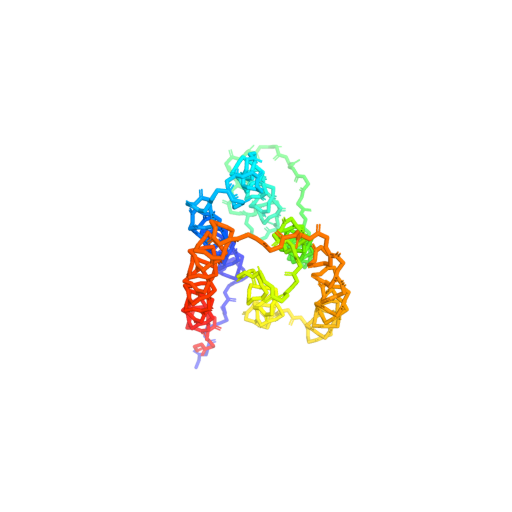176 14.077 10.410 1.00 77.81 80 PRO A N 1
ATOM 586 C CA . PRO A 1 80 ? -20.521 12.676 10.203 1.00 77.81 80 PRO A CA 1
ATOM 587 C C . PRO A 1 80 ? -19.289 11.789 10.430 1.00 77.81 80 PRO A C 1
ATOM 589 O O . PRO A 1 80 ? -18.277 11.945 9.747 1.00 77.81 80 PRO A O 1
ATOM 592 N N . SER A 1 81 ? -19.381 10.852 11.375 1.00 80.75 81 SER A N 1
ATOM 593 C CA . SER A 1 81 ? -18.361 9.827 11.609 1.00 80.75 81 SER A CA 1
ATOM 594 C C . SER A 1 81 ? -18.610 8.592 10.744 1.00 80.75 81 SER A C 1
ATOM 596 O O . SER A 1 81 ? -19.753 8.229 10.461 1.00 80.75 81 SER A O 1
ATOM 598 N N . ILE A 1 82 ? -17.533 7.929 10.331 1.00 83.31 82 ILE A N 1
ATOM 599 C CA . ILE A 1 82 ? -17.576 6.684 9.563 1.00 83.31 82 ILE A CA 1
ATOM 600 C C . ILE A 1 82 ? -17.391 5.507 10.533 1.00 83.31 82 ILE A C 1
ATOM 602 O O . ILE A 1 82 ? -16.464 5.549 11.351 1.00 83.31 82 ILE A O 1
ATOM 606 N N . PRO A 1 83 ? -18.198 4.433 10.424 1.00 84.62 83 PRO A N 1
ATOM 607 C CA . PRO A 1 83 ? -17.985 3.220 11.201 1.00 84.62 83 PRO A CA 1
ATOM 608 C C . PRO A 1 83 ? -16.563 2.705 11.018 1.00 84.62 83 PRO A C 1
ATOM 610 O O . PRO A 1 83 ? -16.055 2.656 9.895 1.00 84.62 83 PRO A O 1
ATOM 613 N N . ARG A 1 84 ? -15.934 2.271 12.110 1.00 79.50 84 ARG A N 1
ATOM 614 C CA . ARG A 1 84 ? -14.541 1.794 12.123 1.00 79.50 84 ARG A CA 1
ATOM 615 C C . ARG A 1 84 ? -14.228 0.801 11.000 1.00 79.50 84 ARG A C 1
ATOM 617 O O . ARG A 1 84 ? -13.253 0.953 10.270 1.00 79.50 84 ARG A O 1
ATOM 624 N N . GLU A 1 85 ? -15.094 -0.192 10.839 1.00 82.19 85 GLU A N 1
ATOM 625 C CA . GLU A 1 85 ? -14.971 -1.204 9.791 1.00 82.19 85 GLU A CA 1
ATOM 626 C C . GLU A 1 85 ? -15.001 -0.597 8.382 1.00 82.19 85 GLU A C 1
ATOM 628 O O . GLU A 1 85 ? -14.229 -0.995 7.514 1.00 82.19 85 GLU A O 1
ATOM 633 N N . GLY A 1 86 ? -15.871 0.390 8.158 1.00 82.88 86 GLY A N 1
ATOM 634 C CA . GLY A 1 86 ? -15.966 1.104 6.888 1.00 82.88 86 GLY A CA 1
ATOM 635 C C . GLY A 1 86 ? -14.723 1.942 6.600 1.00 82.88 86 GLY A C 1
ATOM 636 O O . GLY A 1 86 ? -14.248 1.951 5.465 1.00 82.88 86 GLY A O 1
ATOM 637 N N . ALA A 1 87 ? -14.156 2.589 7.623 1.00 84.06 87 ALA A N 1
ATOM 638 C CA . ALA A 1 87 ? -12.932 3.375 7.494 1.00 84.06 87 ALA A CA 1
ATOM 639 C C . ALA A 1 87 ? -11.736 2.493 7.097 1.00 84.06 87 ALA A C 1
ATOM 641 O O . ALA A 1 87 ? -11.020 2.829 6.153 1.00 84.06 87 ALA A O 1
ATOM 642 N N . PHE A 1 88 ? -11.555 1.330 7.734 1.00 84.62 88 PHE A N 1
ATOM 643 C CA . PHE A 1 88 ? -10.484 0.403 7.356 1.00 84.62 88 PHE A CA 1
ATOM 644 C C . PHE A 1 88 ? -10.676 -0.179 5.962 1.00 84.62 88 PHE A C 1
ATOM 646 O O . PHE A 1 88 ? -9.731 -0.182 5.177 1.00 84.62 88 PHE A O 1
ATOM 653 N N . VAL A 1 89 ? -11.885 -0.630 5.615 1.00 86.81 89 VAL A N 1
ATOM 654 C CA . VAL A 1 89 ? -12.166 -1.147 4.267 1.00 86.81 89 VAL A CA 1
ATOM 655 C C . VAL A 1 89 ? -11.864 -0.084 3.210 1.00 86.81 89 VAL A C 1
ATOM 657 O O . VAL A 1 89 ? -11.190 -0.379 2.225 1.00 86.81 89 VAL A O 1
ATOM 660 N N . ALA A 1 90 ? -12.309 1.158 3.421 1.00 86.75 90 ALA A N 1
ATOM 661 C CA . ALA A 1 90 ? -12.053 2.258 2.497 1.00 86.75 90 ALA A CA 1
ATOM 662 C C . ALA A 1 90 ? -10.550 2.524 2.328 1.00 86.75 90 ALA A C 1
ATOM 664 O O . ALA A 1 90 ? -10.077 2.654 1.201 1.00 86.75 90 ALA A O 1
ATOM 665 N N . VAL A 1 91 ? -9.793 2.532 3.426 1.00 87.50 91 VAL A N 1
ATOM 666 C CA . VAL A 1 91 ? -8.329 2.654 3.414 1.00 87.50 91 VAL A CA 1
ATOM 667 C C . VAL A 1 91 ? -7.676 1.525 2.627 1.00 87.50 91 VAL A C 1
ATOM 669 O O . VAL A 1 91 ? -6.898 1.794 1.719 1.00 87.50 91 VAL A O 1
ATOM 672 N N . PHE A 1 92 ? -8.027 0.272 2.915 1.00 87.50 92 PHE A N 1
ATOM 673 C CA . PHE A 1 92 ? -7.447 -0.880 2.229 1.00 87.50 92 PHE A CA 1
ATOM 674 C C . PHE A 1 92 ? -7.746 -0.860 0.731 1.00 87.50 92 PHE A C 1
ATOM 676 O O . PHE A 1 92 ? -6.865 -1.137 -0.080 1.00 87.50 92 PHE A O 1
ATOM 683 N N . VAL A 1 93 ? -8.966 -0.492 0.340 1.00 88.44 93 VAL A N 1
ATOM 684 C CA . VAL A 1 93 ? -9.337 -0.338 -1.071 1.00 88.44 93 VAL A CA 1
ATOM 685 C C . VAL A 1 93 ? -8.539 0.792 -1.726 1.00 88.44 93 VAL A C 1
ATOM 687 O O . VAL A 1 93 ? -8.005 0.600 -2.820 1.00 88.44 93 VAL A O 1
ATOM 690 N N . LEU A 1 94 ? -8.406 1.945 -1.064 1.00 88.19 94 LEU A N 1
ATOM 691 C CA . LEU A 1 94 ? -7.602 3.068 -1.555 1.00 88.19 94 LEU A CA 1
ATOM 692 C C . LEU A 1 94 ? -6.123 2.693 -1.707 1.00 88.19 94 LEU A C 1
ATOM 694 O O . LEU A 1 94 ? -5.516 3.063 -2.712 1.00 88.19 94 LEU A O 1
ATOM 698 N N . ASP A 1 95 ? -5.561 1.936 -0.767 1.00 87.06 95 ASP A N 1
ATOM 699 C CA . ASP A 1 95 ? -4.176 1.463 -0.811 1.00 87.06 95 ASP A CA 1
ATOM 700 C C . ASP A 1 95 ? -3.962 0.460 -1.954 1.00 87.06 95 ASP A C 1
ATOM 702 O O . ASP A 1 95 ? -2.986 0.566 -2.700 1.00 87.06 95 ASP A O 1
ATOM 706 N N . ILE A 1 96 ? -4.898 -0.474 -2.162 1.00 87.50 96 ILE A N 1
ATOM 707 C CA . ILE A 1 96 ? -4.851 -1.414 -3.292 1.00 87.50 96 ILE A CA 1
ATOM 708 C C . ILE A 1 96 ? -4.885 -0.646 -4.619 1.00 87.50 96 ILE A C 1
ATOM 710 O O . ILE A 1 96 ? -4.050 -0.898 -5.492 1.00 87.50 96 ILE A O 1
ATOM 714 N N . ILE A 1 97 ? -5.814 0.304 -4.783 1.00 88.62 97 ILE A N 1
ATOM 715 C CA . ILE A 1 97 ? -5.931 1.125 -6.002 1.00 88.62 97 ILE A CA 1
ATOM 716 C C . ILE A 1 97 ? -4.633 1.895 -6.246 1.00 88.62 97 ILE A C 1
ATOM 718 O O . ILE A 1 97 ? -4.095 1.887 -7.352 1.00 88.62 97 ILE A O 1
ATOM 722 N N . PHE A 1 98 ? -4.098 2.520 -5.207 1.00 86.00 98 PHE A N 1
ATOM 723 C CA . PHE A 1 98 ? -2.875 3.300 -5.272 1.00 86.00 98 PHE A CA 1
ATOM 724 C C . PHE A 1 98 ? -1.661 2.493 -5.705 1.00 86.00 98 PHE A C 1
ATOM 726 O O . PHE A 1 98 ? -0.979 2.857 -6.666 1.00 86.00 98 PHE A O 1
ATOM 733 N N . VAL A 1 99 ? -1.410 1.370 -5.032 1.00 85.56 99 VAL A N 1
ATOM 734 C CA . VAL A 1 99 ? -0.298 0.483 -5.372 1.00 85.56 99 VAL A CA 1
ATOM 735 C C . VAL A 1 99 ? -0.479 -0.057 -6.791 1.00 85.56 99 VAL A C 1
ATOM 737 O O . VAL A 1 99 ? 0.485 -0.108 -7.551 1.00 85.56 99 VAL A O 1
ATOM 740 N N . THR A 1 100 ? -1.711 -0.363 -7.201 1.00 84.94 100 THR A N 1
ATOM 741 C CA . THR A 1 100 ? -2.023 -0.786 -8.575 1.00 84.94 100 THR A CA 1
ATOM 742 C C . THR A 1 100 ? -1.669 0.289 -9.600 1.00 84.94 100 THR A C 1
ATOM 744 O O . THR A 1 100 ? -1.013 -0.009 -10.598 1.00 84.94 100 THR A O 1
ATOM 747 N N . VAL A 1 101 ? -2.044 1.547 -9.354 1.00 83.62 101 VAL A N 1
ATOM 748 C CA . VAL A 1 101 ? -1.702 2.681 -10.227 1.00 83.62 101 VAL A CA 1
ATOM 749 C C . VAL A 1 101 ? -0.186 2.875 -10.300 1.00 83.62 101 VAL A C 1
ATOM 751 O O . VAL A 1 101 ? 0.346 3.115 -11.385 1.00 83.62 101 VAL A O 1
ATOM 754 N N . LEU A 1 102 ? 0.534 2.722 -9.185 1.00 80.38 102 LEU A N 1
ATOM 755 C CA . LEU A 1 102 ? 1.997 2.798 -9.167 1.00 80.38 102 LEU A CA 1
ATOM 756 C C . LEU A 1 102 ? 2.650 1.665 -9.967 1.00 80.38 102 LEU A C 1
ATOM 758 O O . LEU A 1 102 ? 3.559 1.923 -10.760 1.00 80.38 102 LEU A O 1
ATOM 762 N N . ILE A 1 103 ? 2.174 0.428 -9.811 1.00 82.06 103 ILE A N 1
ATOM 763 C CA . ILE A 1 103 ? 2.648 -0.731 -10.581 1.00 82.06 103 ILE A CA 1
ATOM 764 C C . ILE A 1 103 ? 2.382 -0.524 -12.073 1.00 82.06 103 ILE A C 1
ATOM 766 O O . ILE A 1 103 ? 3.266 -0.751 -12.899 1.00 82.06 103 ILE A O 1
ATOM 770 N N . PHE A 1 104 ? 1.194 -0.035 -12.427 1.00 78.62 104 PHE A N 1
ATOM 771 C CA . PHE A 1 104 ? 0.835 0.240 -13.813 1.00 78.62 104 PHE A CA 1
ATOM 772 C C . PHE A 1 104 ? 1.737 1.318 -14.427 1.00 78.62 104 PHE A C 1
ATOM 774 O O . PHE A 1 104 ? 2.309 1.110 -15.497 1.00 78.62 104 PHE A O 1
ATOM 781 N N . ARG A 1 105 ? 1.946 2.438 -13.721 1.00 73.88 105 ARG A N 1
ATOM 782 C CA . ARG A 1 105 ? 2.829 3.522 -14.181 1.00 73.88 105 ARG A CA 1
ATOM 783 C C . ARG A 1 105 ? 4.281 3.077 -14.328 1.00 73.88 105 ARG A C 1
ATOM 785 O O . ARG A 1 105 ? 4.959 3.571 -15.217 1.00 73.88 105 ARG A O 1
ATOM 792 N N . THR A 1 106 ? 4.753 2.150 -13.497 1.00 71.31 106 THR A N 1
ATOM 793 C CA . THR A 1 106 ? 6.139 1.647 -13.542 1.00 71.31 106 THR A CA 1
ATOM 794 C C . THR A 1 106 ? 6.390 0.533 -14.556 1.00 71.31 106 THR A C 1
ATOM 796 O O . THR A 1 106 ? 7.502 0.020 -14.624 1.00 71.31 106 THR A O 1
ATOM 799 N N . GLY A 1 107 ? 5.407 0.203 -15.399 1.00 66.12 107 GLY A N 1
ATOM 800 C CA . GLY A 1 107 ? 5.585 -0.764 -16.485 1.00 66.12 107 GLY A CA 1
ATOM 801 C C . GLY A 1 107 ? 5.181 -2.197 -16.132 1.00 66.12 107 GLY A C 1
ATOM 802 O O . GLY A 1 107 ? 5.531 -3.124 -16.861 1.00 66.12 107 GLY A O 1
ATOM 803 N N . GLY A 1 108 ? 4.413 -2.393 -15.056 1.00 67.81 108 GLY A N 1
ATOM 804 C CA . GLY A 1 108 ? 3.810 -3.676 -14.692 1.00 67.81 108 GLY A CA 1
ATOM 805 C C . GLY A 1 108 ? 4.540 -4.436 -13.579 1.00 67.81 108 GLY A C 1
ATOM 806 O O . GLY A 1 108 ? 5.637 -4.088 -13.152 1.00 67.81 108 GLY A O 1
ATOM 807 N N . ALA A 1 109 ? 3.912 -5.510 -13.092 1.00 67.69 109 ALA A N 1
ATOM 808 C CA . ALA A 1 109 ? 4.287 -6.167 -11.831 1.00 67.69 109 ALA A CA 1
ATOM 809 C C . ALA A 1 109 ? 5.668 -6.850 -11.835 1.00 67.69 109 ALA A C 1
ATOM 811 O O . ALA A 1 109 ? 6.262 -7.018 -10.771 1.00 67.69 109 ALA A O 1
ATOM 812 N N . LYS A 1 110 ? 6.190 -7.240 -13.011 1.00 63.34 110 LYS A N 1
ATOM 813 C CA . LYS A 1 110 ? 7.514 -7.886 -13.133 1.00 63.34 110 LYS A CA 1
ATOM 814 C C . LYS A 1 110 ? 8.677 -6.931 -12.879 1.00 63.34 110 LYS A C 1
ATOM 816 O O . LYS A 1 110 ? 9.726 -7.381 -12.444 1.00 63.34 110 LYS A O 1
ATOM 821 N N . MET A 1 111 ? 8.487 -5.647 -13.179 1.00 64.06 111 MET A N 1
ATOM 822 C CA . MET A 1 111 ? 9.521 -4.614 -13.087 1.00 64.06 111 MET A CA 1
ATOM 823 C C . MET A 1 111 ? 9.080 -3.483 -12.157 1.00 64.06 111 MET A C 1
ATOM 825 O O . MET A 1 111 ? 9.412 -2.320 -12.377 1.00 64.06 111 MET A O 1
ATOM 829 N N . SER A 1 112 ? 8.306 -3.799 -11.115 1.00 72.69 112 SER A N 1
ATOM 830 C CA . SER A 1 112 ? 7.836 -2.802 -10.155 1.00 72.69 112 SER A CA 1
ATOM 831 C C . SER A 1 112 ? 8.261 -3.148 -8.727 1.00 72.69 112 SER A C 1
ATOM 833 O O . SER A 1 112 ? 7.921 -4.230 -8.242 1.00 72.69 112 SER A O 1
ATOM 835 N N . PRO A 1 113 ? 8.932 -2.225 -8.006 1.00 76.50 113 PRO A N 1
ATOM 836 C CA . PRO A 1 113 ? 9.294 -2.441 -6.605 1.00 76.50 113 PRO A CA 1
ATOM 837 C C . PRO A 1 113 ? 8.064 -2.432 -5.679 1.00 76.50 113 PRO A C 1
ATOM 839 O O . PRO A 1 113 ? 8.149 -2.828 -4.519 1.00 76.50 113 PRO A O 1
ATOM 842 N N . PHE A 1 114 ? 6.902 -1.989 -6.174 1.00 82.69 114 PHE A N 1
ATOM 843 C CA . PHE A 1 114 ? 5.669 -1.863 -5.392 1.00 82.69 114 PHE A CA 1
ATOM 844 C C . PHE A 1 114 ? 4.888 -3.175 -5.265 1.00 82.69 114 PHE A C 1
ATOM 846 O O . PHE A 1 114 ? 3.968 -3.258 -4.454 1.00 82.69 114 PHE A O 1
ATOM 853 N N . THR A 1 115 ? 5.268 -4.216 -6.009 1.00 84.06 115 THR A N 1
ATOM 854 C CA . THR A 1 115 ? 4.653 -5.549 -5.924 1.00 84.06 115 THR A CA 1
ATOM 855 C C . THR A 1 115 ? 4.700 -6.108 -4.497 1.00 84.06 115 THR A C 1
ATOM 857 O O . THR A 1 115 ? 3.739 -6.714 -4.031 1.00 84.06 115 THR A O 1
ATOM 860 N N . SER A 1 116 ? 5.772 -5.832 -3.755 1.00 84.06 116 SER A N 1
ATOM 861 C CA . SER A 1 116 ? 5.902 -6.265 -2.359 1.00 84.06 116 SER A CA 1
ATOM 862 C C . SER A 1 116 ? 4.980 -5.511 -1.409 1.00 84.06 116 SER A C 1
ATOM 864 O O . SER A 1 116 ? 4.474 -6.106 -0.463 1.00 84.06 116 SER A O 1
ATOM 866 N N . ILE A 1 117 ? 4.686 -4.237 -1.696 1.00 86.06 117 ILE A N 1
ATOM 867 C CA . ILE A 1 117 ? 3.671 -3.475 -0.958 1.00 86.06 117 ILE A CA 1
ATOM 868 C C . ILE A 1 117 ? 2.289 -4.086 -1.216 1.00 86.06 117 ILE A C 1
ATOM 870 O O . ILE A 1 117 ? 1.521 -4.274 -0.279 1.00 86.06 117 ILE A O 1
ATOM 874 N N . LEU A 1 118 ? 1.991 -4.469 -2.464 1.00 86.69 118 LEU A N 1
ATOM 875 C CA . LEU A 1 118 ? 0.711 -5.085 -2.828 1.00 86.69 118 LEU A CA 1
ATOM 876 C C . LEU A 1 118 ? 0.454 -6.377 -2.031 1.00 86.69 118 LEU A C 1
ATOM 878 O O . LEU A 1 118 ? -0.647 -6.577 -1.523 1.00 86.69 118 LEU A O 1
ATOM 882 N N . PHE A 1 119 ? 1.474 -7.225 -1.871 1.00 87.94 119 PHE A N 1
ATOM 883 C CA . PHE A 1 119 ? 1.379 -8.459 -1.078 1.00 87.94 119 PHE A CA 1
ATOM 884 C C . PHE A 1 119 ? 1.418 -8.239 0.437 1.00 87.94 119 PHE A C 1
ATOM 886 O O . PHE A 1 119 ? 1.030 -9.124 1.200 1.00 87.94 119 PHE A O 1
ATOM 893 N N . LEU A 1 120 ? 1.856 -7.066 0.887 1.00 87.00 120 LEU A N 1
ATOM 894 C CA . LEU A 1 120 ? 1.841 -6.703 2.297 1.00 87.00 120 LEU A CA 1
ATOM 895 C C . LEU A 1 120 ? 0.426 -6.341 2.772 1.00 87.00 120 LEU A C 1
ATOM 897 O O . LEU A 1 120 ? 0.089 -6.634 3.916 1.00 87.00 120 LEU A O 1
ATOM 901 N N . LEU A 1 121 ? -0.421 -5.777 1.900 1.00 86.31 121 LEU A N 1
ATOM 902 C CA . LEU A 1 121 ? -1.767 -5.296 2.252 1.00 86.31 121 LEU A CA 1
ATOM 903 C C . LEU A 1 121 ? -2.661 -6.355 2.928 1.00 86.31 121 LEU A C 1
ATOM 905 O O . LEU A 1 121 ? -3.211 -6.054 3.988 1.00 86.31 121 LEU A O 1
ATOM 909 N N . PRO A 1 122 ? -2.786 -7.603 2.432 1.00 85.44 122 PRO A N 1
ATOM 910 C CA . PRO A 1 122 ? -3.583 -8.611 3.131 1.00 85.44 122 PRO A CA 1
ATOM 911 C C . PRO A 1 122 ? -3.022 -8.947 4.520 1.00 85.44 122 PRO A C 1
ATOM 913 O O . PRO A 1 122 ? -3.773 -9.091 5.482 1.00 85.44 122 PRO A O 1
ATOM 916 N N . THR A 1 123 ? -1.697 -9.007 4.657 1.00 85.69 123 THR A N 1
ATOM 917 C CA . THR A 1 123 ? -1.028 -9.261 5.942 1.00 85.69 123 THR A CA 1
ATOM 918 C C . THR A 1 123 ? -1.322 -8.151 6.958 1.00 85.69 123 THR A C 1
ATOM 920 O O . THR A 1 123 ? -1.559 -8.428 8.133 1.00 85.69 123 THR A O 1
ATOM 923 N N . LEU A 1 124 ? -1.389 -6.895 6.508 1.00 83.94 124 LEU A N 1
ATOM 924 C CA . LEU A 1 124 ? -1.765 -5.751 7.344 1.00 83.94 124 LEU A CA 1
ATOM 925 C C . LEU A 1 124 ? -3.201 -5.857 7.871 1.00 83.94 124 LEU A C 1
ATOM 927 O O . LEU A 1 124 ? -3.454 -5.493 9.019 1.00 83.94 124 LEU A O 1
ATOM 931 N N . ALA A 1 125 ? -4.128 -6.399 7.074 1.00 84.44 125 ALA A N 1
ATOM 932 C CA . ALA A 1 125 ? -5.509 -6.613 7.506 1.00 84.44 125 ALA A CA 1
ATOM 933 C C . ALA A 1 125 ? -5.595 -7.607 8.677 1.00 84.44 125 ALA A C 1
ATOM 935 O O . ALA A 1 125 ? -6.350 -7.384 9.623 1.00 84.44 125 ALA A O 1
ATOM 936 N N . ILE A 1 126 ? -4.765 -8.659 8.668 1.00 84.38 126 ILE A N 1
ATOM 937 C CA . ILE A 1 126 ? -4.676 -9.608 9.790 1.00 84.38 126 ILE A CA 1
ATOM 938 C C . ILE A 1 126 ? -4.191 -8.895 11.057 1.00 84.38 126 ILE A C 1
ATOM 940 O O . ILE A 1 126 ? -4.786 -9.057 12.123 1.00 84.38 126 ILE A O 1
ATOM 944 N N . PHE A 1 127 ? -3.138 -8.082 10.954 1.00 82.31 127 PHE A N 1
ATOM 945 C CA . PHE A 1 127 ? -2.589 -7.377 12.115 1.00 82.31 127 PHE A CA 1
ATOM 946 C C . PHE A 1 127 ? -3.546 -6.335 12.704 1.00 82.31 127 PHE A C 1
ATOM 948 O O . PHE A 1 127 ? -3.594 -6.164 13.922 1.00 82.31 127 PHE A O 1
ATOM 955 N N . LEU A 1 128 ? -4.366 -5.691 11.871 1.00 79.50 128 LEU A N 1
ATOM 956 C CA . LEU A 1 128 ? -5.423 -4.780 12.324 1.00 79.50 128 LEU A CA 1
ATOM 957 C C . LEU A 1 128 ? -6.656 -5.499 12.906 1.00 79.50 128 LEU A C 1
ATOM 959 O O . LEU A 1 128 ? -7.600 -4.833 13.330 1.00 79.50 128 LEU A O 1
ATOM 963 N N . ARG A 1 129 ? -6.620 -6.837 13.012 1.00 78.25 129 ARG A N 1
ATOM 964 C CA . ARG A 1 129 ? -7.693 -7.691 13.553 1.00 78.25 129 ARG A CA 1
ATOM 965 C C . ARG A 1 129 ? -9.007 -7.583 12.774 1.00 78.25 129 ARG A C 1
ATOM 967 O O . ARG A 1 129 ? -10.084 -7.707 13.354 1.00 78.25 129 ARG A O 1
ATOM 974 N N . GLU A 1 130 ? -8.919 -7.378 11.464 1.00 81.19 130 GLU A N 1
ATOM 975 C CA . GLU A 1 130 ? -10.075 -7.459 10.571 1.00 81.19 130 GLU A CA 1
ATOM 976 C C . GLU A 1 130 ? -10.595 -8.910 10.472 1.00 81.19 130 GLU A C 1
ATOM 978 O O . GLU A 1 130 ? -9.833 -9.868 10.652 1.00 81.19 130 GLU A O 1
ATOM 983 N N . PRO A 1 131 ? -11.890 -9.116 10.167 1.00 83.31 131 PRO A N 1
ATOM 984 C CA . PRO A 1 131 ? -12.458 -10.451 10.025 1.00 83.31 131 PRO A CA 1
ATOM 985 C C . PRO A 1 131 ? -11.773 -11.245 8.902 1.00 83.31 131 PRO A C 1
ATOM 987 O O . PRO A 1 131 ? -11.524 -10.729 7.810 1.00 83.31 131 PRO A O 1
ATOM 990 N N . ALA A 1 132 ? -11.541 -12.541 9.139 1.00 81.88 132 ALA A N 1
ATOM 991 C CA . ALA A 1 132 ? -10.803 -13.426 8.228 1.00 81.88 132 ALA A CA 1
ATOM 992 C C . ALA A 1 132 ? -11.374 -13.471 6.795 1.00 81.88 132 ALA A C 1
ATOM 994 O O . ALA A 1 132 ? -10.628 -13.632 5.830 1.00 81.88 132 ALA A O 1
ATOM 995 N N . TRP A 1 133 ? -12.685 -13.271 6.630 1.00 82.88 133 TRP A N 1
ATOM 996 C CA . TRP A 1 133 ? -13.312 -13.186 5.309 1.00 82.88 133 TRP A CA 1
ATOM 997 C C . TRP A 1 133 ? -12.806 -11.991 4.483 1.00 82.88 133 TRP A C 1
ATOM 999 O O . TRP A 1 133 ? -12.577 -12.123 3.281 1.00 82.88 133 TRP A O 1
ATOM 1009 N N . ARG A 1 134 ? -12.565 -10.834 5.118 1.00 83.44 134 ARG A N 1
ATOM 1010 C CA . ARG A 1 134 ? -12.010 -9.652 4.437 1.00 83.44 134 ARG A CA 1
ATOM 1011 C C . ARG A 1 134 ? -10.569 -9.886 4.006 1.00 83.44 134 ARG A C 1
ATOM 1013 O O . ARG A 1 134 ? -10.213 -9.528 2.891 1.00 83.44 134 ARG A O 1
ATOM 1020 N N . PHE A 1 135 ? -9.774 -10.572 4.826 1.00 86.25 135 PHE A N 1
ATOM 1021 C CA . PHE A 1 135 ? -8.429 -11.003 4.436 1.00 86.25 135 PHE A CA 1
ATOM 1022 C C . PHE A 1 135 ? -8.438 -11.864 3.161 1.00 86.25 135 PHE A C 1
ATOM 1024 O O . PHE A 1 135 ? -7.642 -11.623 2.249 1.00 86.25 135 PHE A O 1
ATOM 1031 N N . LEU A 1 136 ? -9.349 -12.840 3.073 1.00 87.25 136 LEU A N 1
ATOM 1032 C CA . LEU A 1 136 ? -9.479 -13.691 1.886 1.00 87.25 136 LEU A CA 1
ATOM 1033 C C . LEU A 1 136 ? -9.876 -12.876 0.651 1.00 87.25 136 LEU A C 1
ATOM 1035 O O . LEU A 1 136 ? -9.276 -13.051 -0.409 1.00 87.25 136 LEU A O 1
ATOM 1039 N N . LEU A 1 137 ? -10.825 -11.947 0.797 1.00 88.56 137 LEU A N 1
ATOM 1040 C CA . LEU A 1 137 ? -11.225 -11.041 -0.280 1.00 88.56 137 LEU A CA 1
ATOM 1041 C C . LEU A 1 137 ? -10.057 -10.170 -0.754 1.00 88.56 137 LEU A C 1
ATOM 1043 O O . LEU A 1 137 ? -9.780 -10.131 -1.951 1.00 88.56 137 LEU A O 1
ATOM 1047 N N . TYR A 1 138 ? -9.339 -9.510 0.158 1.00 87.25 138 TYR A N 1
ATOM 1048 C CA . TYR A 1 138 ? -8.189 -8.674 -0.198 1.00 87.25 138 TYR A CA 1
ATOM 1049 C C . TYR A 1 138 ? -7.091 -9.489 -0.881 1.00 87.25 138 TYR A C 1
ATOM 1051 O O . TYR A 1 138 ? -6.564 -9.059 -1.904 1.00 87.25 138 TYR A O 1
ATOM 1059 N N . SER A 1 139 ? -6.795 -10.691 -0.378 1.00 86.88 139 SER A N 1
ATOM 1060 C CA . SER A 1 139 ? -5.818 -11.603 -0.988 1.00 86.88 139 SER A CA 1
ATOM 1061 C C . SER A 1 139 ? -6.225 -12.015 -2.402 1.00 86.88 139 SER A C 1
ATOM 1063 O O . SER A 1 139 ? -5.395 -12.026 -3.312 1.00 86.88 139 SER A O 1
ATOM 1065 N N . PHE A 1 140 ? -7.510 -12.310 -2.610 1.00 89.44 140 PHE A N 1
ATOM 1066 C CA . PHE A 1 140 ? -8.051 -12.655 -3.920 1.00 89.44 140 PHE A CA 1
ATOM 1067 C C . PHE A 1 140 ? -7.954 -11.482 -4.907 1.00 89.44 140 PHE A C 1
ATOM 1069 O O . PHE A 1 140 ? -7.442 -11.654 -6.016 1.00 89.44 140 PHE A O 1
ATOM 1076 N N . PHE A 1 141 ? -8.362 -10.276 -4.496 1.00 87.69 141 PHE A N 1
ATOM 1077 C CA . PHE A 1 141 ? -8.245 -9.068 -5.320 1.00 87.69 141 PHE A CA 1
ATOM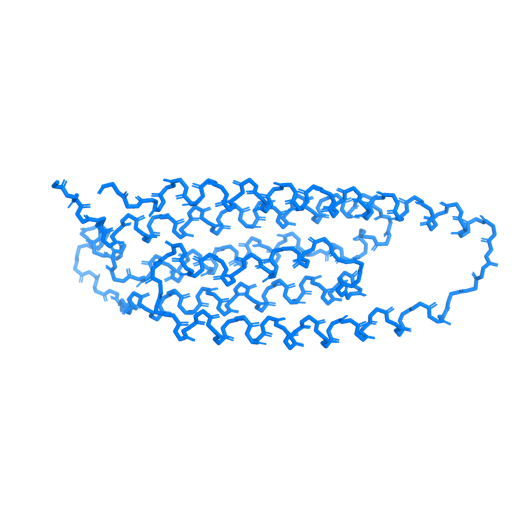 1078 C C . PHE A 1 141 ? -6.790 -8.745 -5.669 1.00 87.69 141 PHE A C 1
ATOM 1080 O O . PHE A 1 141 ? -6.479 -8.510 -6.837 1.00 87.69 141 PHE A O 1
ATOM 1087 N N . VAL A 1 142 ? -5.889 -8.795 -4.686 1.00 88.50 142 VAL A N 1
ATOM 1088 C CA . VAL A 1 142 ? -4.445 -8.615 -4.890 1.00 88.50 142 VAL A CA 1
ATOM 1089 C C . VAL A 1 142 ? -3.900 -9.636 -5.890 1.00 88.50 142 VAL A C 1
ATOM 1091 O O . VAL A 1 142 ? -3.150 -9.262 -6.791 1.00 88.50 142 VAL A O 1
ATOM 1094 N N . GLY A 1 143 ? -4.318 -10.901 -5.798 1.00 86.00 143 GLY A N 1
ATOM 1095 C CA . GLY A 1 143 ? -3.939 -11.947 -6.748 1.00 86.00 143 GLY A CA 1
ATOM 1096 C C . GLY A 1 143 ? -4.382 -11.645 -8.183 1.00 86.00 143 GLY A C 1
ATOM 1097 O O . GLY A 1 143 ? -3.574 -11.737 -9.110 1.00 86.00 143 GLY A O 1
ATOM 1098 N N . ILE A 1 144 ? -5.635 -11.222 -8.380 1.00 88.69 144 ILE A N 1
ATOM 1099 C CA . ILE A 1 144 ? -6.157 -10.831 -9.703 1.00 88.69 144 ILE A CA 1
ATOM 1100 C C . ILE A 1 144 ? -5.377 -9.639 -10.268 1.00 88.69 144 ILE A C 1
ATOM 1102 O O . ILE A 1 144 ? -4.968 -9.646 -11.435 1.00 88.69 144 ILE A O 1
ATOM 1106 N N . ILE A 1 145 ? -5.141 -8.619 -9.442 1.00 87.50 145 ILE A N 1
ATOM 1107 C CA . ILE A 1 145 ? -4.382 -7.428 -9.831 1.00 87.50 145 ILE A CA 1
ATOM 1108 C C . ILE A 1 145 ? -2.965 -7.825 -10.239 1.00 87.50 145 ILE A C 1
ATOM 1110 O O . ILE A 1 145 ? -2.508 -7.444 -11.313 1.00 87.50 145 ILE A O 1
ATOM 1114 N N . TYR A 1 146 ? -2.292 -8.656 -9.450 1.00 85.81 146 TYR A N 1
ATOM 1115 C CA . TYR A 1 146 ? -0.957 -9.139 -9.777 1.00 85.81 146 TYR A CA 1
ATOM 1116 C C . TYR A 1 146 ? -0.925 -9.865 -11.132 1.00 85.81 146 TYR A C 1
ATOM 1118 O O . TYR A 1 146 ? -0.138 -9.500 -12.007 1.00 85.81 146 TYR A O 1
ATOM 1126 N N . VAL A 1 147 ? -1.826 -10.828 -11.361 1.00 85.88 147 VAL A N 1
ATOM 1127 C CA . VAL A 1 147 ? -1.889 -11.593 -12.622 1.00 85.88 147 VAL A CA 1
ATOM 1128 C C . VAL A 1 147 ? -2.200 -10.698 -13.825 1.00 85.88 147 VAL A C 1
ATOM 1130 O O . VAL A 1 147 ? -1.608 -10.871 -14.893 1.00 85.88 147 VAL A O 1
ATOM 1133 N N . SER A 1 148 ? -3.098 -9.725 -13.675 1.00 82.50 148 SER A N 1
ATOM 1134 C CA . SER A 1 148 ? -3.401 -8.770 -14.749 1.00 82.50 148 SER A CA 1
ATOM 1135 C C . SER A 1 148 ? -2.207 -7.857 -15.059 1.00 82.50 148 SER A C 1
ATOM 1137 O O . SER A 1 148 ? -1.874 -7.652 -16.228 1.00 82.50 148 SER A O 1
ATOM 1139 N N . MET A 1 149 ? -1.479 -7.404 -14.036 1.00 81.19 149 MET A N 1
ATOM 1140 C CA . MET A 1 149 ? -0.302 -6.540 -14.177 1.00 81.19 149 MET A CA 1
ATOM 1141 C C . MET A 1 149 ? 0.945 -7.270 -14.693 1.00 81.19 149 MET A C 1
ATOM 1143 O O . MET A 1 149 ? 1.842 -6.627 -15.242 1.00 81.19 149 MET A O 1
ATOM 1147 N N . LEU A 1 150 ? 1.013 -8.602 -14.587 1.00 77.44 150 LEU A N 1
ATOM 1148 C CA . LEU A 1 150 ? 2.056 -9.402 -15.242 1.00 77.44 150 LEU A CA 1
ATOM 1149 C C . LEU A 1 150 ? 1.979 -9.321 -16.775 1.00 77.44 150 LEU A C 1
ATOM 1151 O O . LEU A 1 150 ? 3.011 -9.430 -17.440 1.00 77.44 150 LEU A O 1
ATOM 1155 N N . LYS A 1 151 ? 0.778 -9.123 -17.337 1.00 70.44 151 LYS A N 1
ATOM 1156 C CA . LYS A 1 151 ? 0.564 -9.038 -18.792 1.00 70.44 151 LYS A CA 1
ATOM 1157 C C . LYS A 1 151 ? 1.005 -7.691 -19.372 1.00 70.44 151 LYS A C 1
ATOM 1159 O O . LYS A 1 151 ? 1.479 -7.649 -20.502 1.00 70.44 151 LYS A O 1
ATOM 1164 N N . VAL A 1 152 ? 0.924 -6.615 -18.585 1.00 68.38 152 VAL A N 1
ATOM 1165 C CA . VAL A 1 152 ? 1.280 -5.244 -19.003 1.00 68.38 152 VAL A CA 1
ATOM 1166 C C . VAL A 1 152 ? 2.762 -5.125 -19.382 1.00 68.38 152 VAL A C 1
ATOM 1168 O O . VAL A 1 152 ? 3.087 -4.558 -20.422 1.00 68.38 152 VAL A O 1
ATOM 1171 N N . 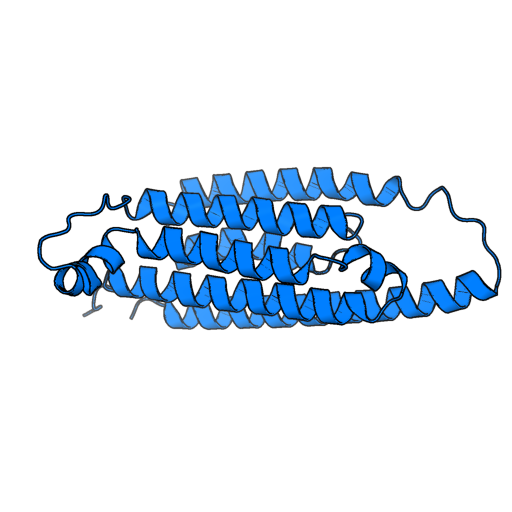GLY A 1 153 ? 3.665 -5.733 -18.607 1.00 54.84 153 GLY A N 1
ATOM 1172 C CA . GLY A 1 153 ? 5.110 -5.662 -18.874 1.00 54.84 153 GLY A CA 1
ATOM 1173 C C . GLY A 1 153 ? 5.566 -6.390 -20.147 1.00 54.84 153 GLY A C 1
ATOM 1174 O O . GLY A 1 153 ? 6.644 -6.108 -20.661 1.00 54.84 153 GLY A O 1
ATOM 1175 N N . SER A 1 154 ? 4.753 -7.305 -20.686 1.00 50.59 154 SER A N 1
ATOM 1176 C CA . SER A 1 154 ? 5.082 -8.043 -21.913 1.00 50.59 154 SER A CA 1
ATOM 1177 C C . SER A 1 154 ? 4.852 -7.230 -23.190 1.00 50.59 154 SER A C 1
ATOM 1179 O O . SER A 1 154 ? 5.402 -7.578 -24.232 1.00 50.59 154 SER A O 1
ATOM 1181 N N . PHE A 1 155 ? 4.028 -6.179 -23.135 1.00 49.66 155 PHE A N 1
ATOM 1182 C CA . PHE A 1 155 ? 3.656 -5.396 -24.317 1.00 49.66 155 PHE A CA 1
ATOM 1183 C C . PHE A 1 155 ? 4.701 -4.315 -24.637 1.00 49.66 155 PHE A C 1
ATOM 1185 O O . PHE A 1 155 ? 5.045 -4.090 -25.794 1.00 49.66 155 PHE A O 1
ATOM 1192 N N . THR A 1 156 ? 5.279 -3.696 -23.605 1.00 49.44 156 THR A N 1
ATOM 1193 C CA . THR A 1 156 ? 6.230 -2.579 -23.743 1.00 49.44 156 THR A CA 1
ATOM 1194 C C . THR A 1 156 ? 7.626 -3.016 -24.208 1.00 49.44 156 THR A C 1
ATOM 1196 O O . THR A 1 156 ? 8.345 -2.236 -24.827 1.00 49.44 156 THR A O 1
ATOM 1199 N N . SER A 1 157 ? 8.031 -4.265 -23.953 1.00 49.72 157 SER A N 1
ATOM 1200 C CA . SER A 1 157 ? 9.381 -4.761 -24.270 1.00 49.72 15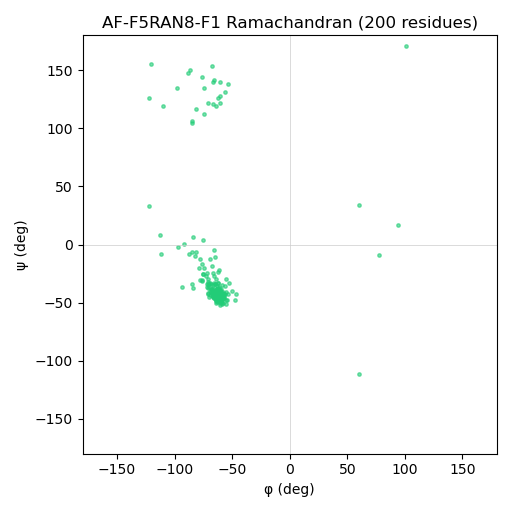7 SER A CA 1
ATOM 1201 C C . SER A 1 157 ? 9.608 -5.117 -25.744 1.00 49.72 157 SER A C 1
ATOM 1203 O O . SER A 1 157 ? 10.756 -5.303 -26.141 1.00 49.72 157 SER A O 1
ATOM 1205 N N . SER A 1 158 ? 8.554 -5.195 -26.563 1.00 48.69 158 SER A N 1
ATOM 1206 C CA . SER A 1 158 ? 8.655 -5.670 -27.955 1.00 48.69 158 SER A CA 1
ATOM 1207 C C . SER A 1 158 ? 9.065 -4.595 -28.974 1.00 48.69 158 SER A C 1
ATOM 1209 O O . SER A 1 158 ? 9.298 -4.925 -30.130 1.00 48.69 158 SER A O 1
ATOM 1211 N N . PHE A 1 159 ? 9.166 -3.319 -28.579 1.00 51.69 159 PHE A N 1
ATOM 1212 C CA . PHE A 1 159 ? 9.249 -2.195 -29.528 1.00 51.69 159 PHE A CA 1
ATOM 1213 C C . PHE A 1 159 ? 10.581 -1.427 -29.575 1.00 51.69 159 PHE A C 1
ATOM 1215 O O . PHE A 1 159 ? 10.647 -0.398 -30.246 1.00 51.69 159 PHE A O 1
ATOM 1222 N N . VAL A 1 160 ? 11.650 -1.875 -28.899 1.00 55.41 160 VAL A N 1
ATOM 1223 C CA . VAL A 1 160 ? 12.885 -1.069 -28.800 1.00 55.41 160 VAL A CA 1
ATOM 1224 C C . VAL A 1 160 ? 14.054 -1.668 -29.602 1.00 55.41 160 VAL A C 1
ATOM 1226 O O . VAL A 1 160 ? 14.472 -2.786 -29.299 1.00 55.41 160 VAL A O 1
ATOM 1229 N N . PRO A 1 161 ? 14.609 -0.947 -30.600 1.00 52.88 161 PRO A N 1
ATOM 1230 C CA . PRO A 1 161 ? 15.740 -1.419 -31.394 1.00 52.88 161 PRO A CA 1
ATOM 1231 C C . PRO A 1 161 ? 17.056 -1.349 -30.602 1.00 52.88 161 PRO A C 1
ATOM 1233 O 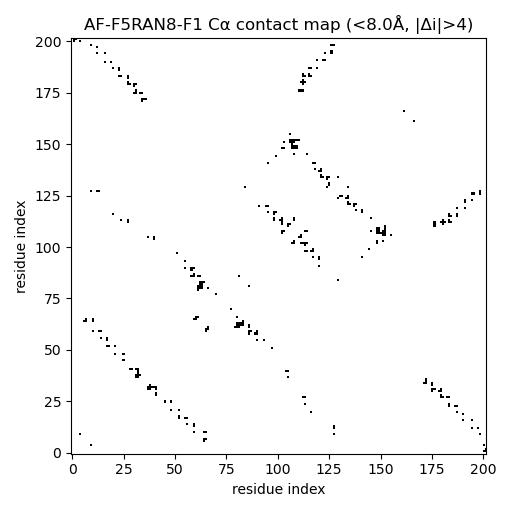O . PRO A 1 161 ? 17.364 -0.351 -29.949 1.00 52.88 161 PRO A O 1
ATOM 1236 N N . SER A 1 162 ? 17.839 -2.426 -30.675 1.00 53.66 162 SER A N 1
ATOM 1237 C CA . SER A 1 162 ? 19.123 -2.591 -29.986 1.00 53.66 162 SER A CA 1
ATOM 1238 C C . SER A 1 162 ? 20.232 -1.757 -30.636 1.00 53.66 162 SER A C 1
ATOM 1240 O O . SER A 1 16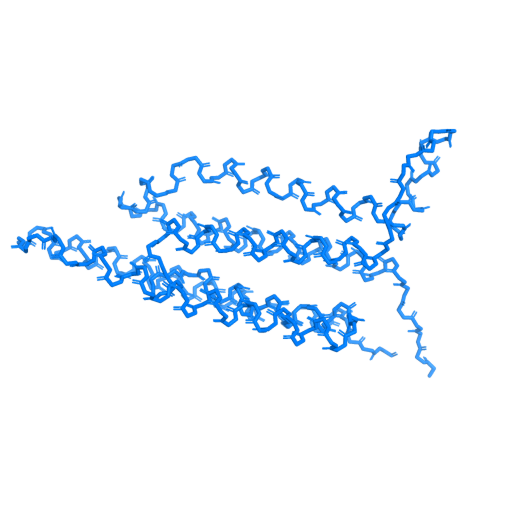2 ? 20.668 -2.063 -31.742 1.00 53.66 162 SER A O 1
ATOM 1242 N N . SER A 1 163 ? 20.728 -0.740 -29.933 1.00 64.75 163 SER A N 1
ATOM 1243 C CA . SER A 1 163 ? 22.015 -0.085 -30.214 1.00 64.75 163 SER A CA 1
ATOM 1244 C C . SER A 1 163 ? 22.943 -0.197 -28.996 1.00 64.75 163 SER A C 1
ATOM 1246 O O . SER A 1 163 ? 22.476 -0.343 -27.867 1.00 64.75 163 SER A O 1
ATOM 1248 N N . ASP A 1 164 ? 24.263 -0.130 -29.178 1.00 61.22 164 ASP A N 1
ATOM 1249 C CA . ASP A 1 164 ? 25.223 -0.345 -28.076 1.00 61.22 164 ASP A CA 1
ATOM 1250 C C . ASP A 1 164 ? 25.167 0.734 -26.980 1.00 61.22 164 ASP A C 1
ATOM 1252 O O . ASP A 1 164 ? 25.405 0.459 -25.807 1.00 61.22 164 ASP A O 1
ATOM 1256 N N . LEU A 1 165 ? 24.756 1.956 -27.325 1.00 62.09 165 LEU A N 1
ATOM 1257 C CA . LEU A 1 165 ? 24.469 3.024 -26.357 1.00 62.09 165 LEU A CA 1
ATOM 1258 C C . LEU A 1 165 ? 23.170 2.767 -25.573 1.00 62.09 165 LEU A C 1
ATOM 1260 O O . LEU A 1 165 ? 22.995 3.252 -24.456 1.00 62.09 165 LEU A O 1
ATOM 1264 N N . PHE A 1 166 ? 22.250 1.992 -26.151 1.00 63.47 166 PHE A N 1
ATOM 1265 C CA . PHE A 1 166 ? 21.039 1.534 -25.481 1.00 63.47 166 PHE A CA 1
ATOM 1266 C C . PHE A 1 166 ? 21.325 0.364 -24.525 1.00 63.47 166 PHE A C 1
ATOM 1268 O O . PHE A 1 166 ? 20.662 0.260 -23.496 1.00 63.47 166 PHE A O 1
ATOM 1275 N N . SER A 1 167 ? 22.327 -0.482 -24.798 1.00 63.06 167 SER A N 1
ATOM 1276 C CA . SER A 1 167 ? 22.655 -1.636 -23.945 1.00 63.06 167 SER A CA 1
ATOM 1277 C C . SER A 1 167 ? 23.282 -1.233 -22.603 1.00 63.06 167 SER A C 1
ATOM 1279 O O . SER A 1 167 ? 22.864 -1.738 -21.559 1.00 63.06 167 SER A O 1
ATOM 1281 N N . THR A 1 168 ? 24.209 -0.268 -22.598 1.00 64.81 168 THR A N 1
ATOM 1282 C CA . THR A 1 168 ? 24.770 0.322 -21.367 1.00 64.81 168 THR A CA 1
ATOM 1283 C C . THR A 1 168 ? 23.702 1.066 -20.570 1.00 64.81 168 THR A C 1
ATOM 1285 O O . THR A 1 168 ? 23.576 0.860 -19.367 1.00 64.81 168 THR A O 1
ATOM 1288 N N . ARG A 1 169 ? 22.845 1.833 -21.250 1.00 65.19 169 ARG A N 1
ATOM 1289 C CA . ARG A 1 169 ? 21.728 2.551 -20.621 1.00 65.19 169 ARG A CA 1
ATOM 1290 C C . ARG A 1 169 ? 20.684 1.620 -19.998 1.00 65.19 169 ARG A C 1
ATOM 1292 O O . ARG A 1 169 ? 20.202 1.883 -18.901 1.00 65.19 169 ARG A O 1
ATOM 1299 N N . LYS A 1 170 ? 20.355 0.518 -20.676 1.00 68.00 170 LYS A N 1
ATOM 1300 C CA . LYS A 1 170 ? 19.441 -0.512 -20.166 1.00 68.00 170 LYS A CA 1
ATOM 1301 C C . LYS A 1 170 ? 20.002 -1.182 -18.909 1.00 68.00 170 LYS A C 1
ATOM 1303 O O . LYS A 1 170 ? 19.240 -1.439 -17.984 1.00 68.00 170 LYS A O 1
ATOM 1308 N N . ARG A 1 171 ? 21.320 -1.410 -18.858 1.00 69.00 171 ARG A N 1
ATOM 1309 C CA . ARG A 1 171 ? 22.001 -1.962 -17.679 1.00 69.00 171 ARG A CA 1
ATOM 1310 C C . ARG A 1 171 ? 21.891 -1.029 -16.466 1.00 69.00 171 ARG A C 1
ATOM 1312 O O . ARG A 1 171 ? 21.587 -1.507 -15.379 1.00 69.00 171 ARG A O 1
ATOM 1319 N N . ASP A 1 172 ? 22.083 0.278 -16.635 1.00 69.38 172 ASP A N 1
ATOM 1320 C CA . ASP A 1 172 ? 21.978 1.239 -15.522 1.00 69.38 172 ASP A CA 1
ATOM 1321 C C . ASP A 1 172 ? 20.542 1.350 -14.969 1.00 69.38 172 ASP A C 1
ATOM 1323 O O . ASP A 1 172 ? 20.327 1.452 -13.753 1.00 69.38 172 ASP A O 1
ATOM 1327 N N . ASP A 1 173 ? 19.544 1.279 -15.854 1.00 68.94 173 ASP A N 1
ATOM 1328 C CA . ASP A 1 173 ? 18.127 1.256 -15.478 1.00 68.94 173 ASP A CA 1
ATOM 1329 C C . ASP A 1 173 ? 17.758 -0.038 -14.726 1.00 68.94 173 ASP A C 1
ATOM 1331 O O . ASP A 1 173 ? 17.045 0.017 -13.721 1.00 68.94 173 ASP A O 1
ATOM 1335 N N . GLU A 1 174 ? 18.288 -1.186 -15.158 1.00 73.44 174 GLU A N 1
ATOM 1336 C CA . GLU A 1 174 ? 18.103 -2.492 -14.509 1.00 73.44 174 GLU A CA 1
ATOM 1337 C C . GLU A 1 174 ? 18.716 -2.515 -13.100 1.00 73.44 174 GLU A C 1
ATOM 1339 O O . GLU A 1 174 ? 18.052 -2.914 -12.145 1.00 73.44 174 GLU A O 1
ATOM 1344 N N . VAL A 1 175 ? 19.927 -1.972 -12.925 1.00 77.00 175 VAL A N 1
ATOM 1345 C CA . VAL A 1 175 ? 20.580 -1.863 -11.606 1.00 77.00 175 VAL A CA 1
ATOM 1346 C C . VAL A 1 175 ? 19.788 -0.959 -10.658 1.00 77.00 175 VAL A C 1
ATOM 1348 O O . VAL A 1 175 ? 19.612 -1.283 -9.480 1.00 77.00 175 VAL A O 1
ATOM 1351 N N . THR A 1 176 ? 19.287 0.175 -11.155 1.00 74.06 176 THR A N 1
ATOM 1352 C CA . THR A 1 176 ? 18.474 1.101 -10.350 1.00 74.06 176 THR A CA 1
ATOM 1353 C C . THR A 1 176 ? 17.155 0.451 -9.932 1.00 74.06 176 THR A C 1
ATOM 1355 O O . THR A 1 176 ? 16.713 0.611 -8.790 1.00 74.06 176 THR A O 1
ATOM 1358 N N . HIS A 1 177 ? 16.538 -0.305 -10.841 1.00 76.06 177 HIS A N 1
ATOM 1359 C CA . HIS A 1 177 ? 15.314 -1.046 -10.580 1.00 76.06 177 HIS A CA 1
ATOM 1360 C C . HIS A 1 177 ? 15.518 -2.144 -9.526 1.00 76.06 177 HIS A C 1
ATOM 1362 O O . HIS A 1 177 ? 14.776 -2.201 -8.543 1.00 76.06 177 HIS A O 1
ATOM 1368 N N . ASP A 1 178 ? 16.569 -2.950 -9.671 1.00 80.00 178 ASP A N 1
ATOM 1369 C CA . ASP A 1 178 ? 16.957 -3.978 -8.705 1.00 80.00 178 ASP A CA 1
ATOM 1370 C C . ASP A 1 178 ? 17.171 -3.396 -7.309 1.00 80.00 178 ASP A C 1
ATOM 1372 O O . ASP A 1 178 ? 16.729 -3.966 -6.307 1.00 80.00 178 ASP A O 1
ATOM 1376 N N . TRP A 1 179 ? 17.830 -2.238 -7.225 1.00 80.12 179 TRP A N 1
ATOM 1377 C CA . TRP A 1 179 ? 18.077 -1.572 -5.952 1.00 80.12 179 TRP A CA 1
ATOM 1378 C C . TRP A 1 179 ? 16.782 -1.064 -5.308 1.00 80.12 179 TRP A C 1
ATOM 1380 O O . TRP A 1 179 ? 16.575 -1.268 -4.109 1.00 80.12 179 TRP A O 1
ATOM 1390 N N . ALA A 1 180 ? 15.874 -0.478 -6.100 1.00 79.31 180 ALA A N 1
ATOM 1391 C CA . ALA A 1 180 ? 14.554 -0.060 -5.628 1.00 79.31 180 ALA A CA 1
ATOM 1392 C C . ALA A 1 180 ? 13.742 -1.248 -5.089 1.00 79.31 180 ALA A C 1
ATOM 1394 O O . ALA A 1 180 ? 13.133 -1.144 -4.023 1.00 79.31 180 ALA A O 1
ATOM 1395 N N . THR A 1 181 ? 13.772 -2.386 -5.786 1.00 81.56 181 THR A N 1
ATOM 1396 C CA . THR A 1 181 ? 13.066 -3.612 -5.388 1.00 81.56 181 THR A CA 1
ATOM 1397 C C . THR A 1 181 ? 13.645 -4.199 -4.104 1.00 81.56 181 THR A C 1
ATOM 1399 O O . THR A 1 181 ? 12.898 -4.516 -3.178 1.00 81.56 181 THR A O 1
ATOM 1402 N N . ARG A 1 182 ? 14.976 -4.282 -3.981 1.00 84.69 182 ARG A N 1
ATOM 1403 C CA . ARG A 1 182 ? 15.636 -4.747 -2.748 1.00 84.69 182 ARG A CA 1
ATOM 1404 C C . ARG A 1 182 ? 15.281 -3.865 -1.556 1.00 84.69 182 ARG A C 1
ATOM 1406 O O . ARG A 1 182 ? 14.958 -4.388 -0.491 1.00 84.69 182 ARG A O 1
ATOM 1413 N N . TRP A 1 183 ? 15.302 -2.546 -1.739 1.00 87.00 183 TRP A N 1
ATOM 1414 C CA . TRP A 1 183 ? 14.937 -1.605 -0.686 1.00 87.00 183 TRP A CA 1
ATOM 1415 C C . TRP A 1 183 ? 13.473 -1.749 -0.264 1.00 87.00 183 TRP A C 1
ATOM 1417 O O . TRP A 1 183 ? 13.192 -1.895 0.926 1.00 87.00 183 TRP A O 1
ATOM 1427 N N . ALA A 1 184 ? 12.548 -1.771 -1.228 1.00 83.94 184 ALA A N 1
ATOM 1428 C CA . ALA A 1 184 ? 11.124 -1.930 -0.953 1.00 83.94 184 ALA A CA 1
ATOM 1429 C C . ALA A 1 184 ? 10.835 -3.242 -0.210 1.00 83.94 184 ALA A C 1
ATOM 1431 O O . ALA A 1 184 ? 10.079 -3.231 0.758 1.00 83.94 184 ALA A O 1
ATOM 1432 N N . ASN A 1 185 ? 11.484 -4.346 -0.591 1.00 87.31 185 ASN A N 1
ATOM 1433 C CA . ASN A 1 185 ? 11.336 -5.639 0.082 1.00 87.31 185 ASN A CA 1
ATOM 1434 C C . ASN A 1 185 ? 11.794 -5.580 1.541 1.00 87.31 185 ASN A C 1
ATOM 1436 O O . ASN A 1 185 ? 11.060 -6.006 2.431 1.00 87.31 185 ASN A O 1
ATOM 1440 N N . MET A 1 186 ? 12.985 -5.027 1.791 1.00 88.44 186 MET A N 1
ATOM 1441 C CA . MET A 1 186 ? 13.521 -4.900 3.149 1.00 88.44 186 MET A CA 1
ATOM 1442 C C . MET A 1 186 ? 12.644 -3.997 4.015 1.00 88.44 186 MET A C 1
ATOM 1444 O O . MET A 1 186 ? 12.363 -4.329 5.164 1.00 88.44 186 MET A O 1
ATOM 1448 N N . ALA A 1 187 ? 12.157 -2.888 3.457 1.00 85.88 187 ALA A N 1
ATOM 1449 C CA . ALA A 1 187 ? 11.298 -1.965 4.181 1.00 85.88 187 ALA A CA 1
ATOM 1450 C C . ALA A 1 187 ? 9.898 -2.548 4.443 1.00 85.88 187 ALA A C 1
ATOM 1452 O O . ALA A 1 187 ? 9.363 -2.359 5.531 1.00 85.88 187 ALA A O 1
ATOM 1453 N N . CYS A 1 188 ? 9.327 -3.312 3.504 1.00 86.38 188 CYS A N 1
ATOM 1454 C CA . CYS A 1 188 ? 8.070 -4.042 3.716 1.00 86.38 188 CYS A CA 1
ATOM 1455 C C . CYS A 1 188 ? 8.216 -5.115 4.798 1.00 86.38 188 CYS A C 1
ATOM 1457 O O . CYS A 1 188 ? 7.323 -5.281 5.625 1.00 86.38 188 CYS A O 1
ATOM 1459 N N . LEU A 1 189 ? 9.348 -5.821 4.824 1.00 87.31 189 LEU A N 1
ATOM 1460 C CA . LEU A 1 189 ? 9.634 -6.811 5.857 1.00 87.31 189 LEU A CA 1
ATOM 1461 C C . LEU A 1 189 ? 9.808 -6.150 7.231 1.00 87.31 189 LEU A C 1
ATOM 1463 O O . LEU A 1 189 ? 9.211 -6.608 8.200 1.00 87.31 189 LEU A O 1
ATOM 1467 N N . ALA A 1 190 ? 10.551 -5.042 7.307 1.00 87.38 190 ALA A N 1
ATOM 1468 C CA . ALA A 1 190 ? 10.689 -4.250 8.530 1.00 87.38 190 ALA A CA 1
ATOM 1469 C C . ALA A 1 190 ? 9.346 -3.671 9.009 1.00 87.38 190 ALA A C 1
ATOM 1471 O O . ALA A 1 190 ? 9.079 -3.609 10.207 1.00 87.38 190 ALA A O 1
ATOM 1472 N N . LEU A 1 191 ? 8.474 -3.276 8.078 1.00 85.25 191 LEU A N 1
ATOM 1473 C CA . LEU A 1 191 ? 7.118 -2.844 8.394 1.00 85.25 191 LEU A CA 1
ATOM 1474 C C . LEU A 1 191 ? 6.299 -3.998 8.988 1.00 85.25 191 LEU A C 1
ATOM 1476 O O . LEU A 1 191 ? 5.670 -3.834 10.032 1.00 85.25 191 LEU A O 1
ATOM 1480 N N . ALA A 1 192 ? 6.318 -5.168 8.344 1.00 85.12 192 ALA A N 1
ATOM 1481 C CA . ALA A 1 192 ? 5.589 -6.343 8.810 1.00 85.12 192 ALA A CA 1
ATOM 1482 C C . ALA A 1 192 ? 6.012 -6.744 10.232 1.00 85.12 192 ALA A C 1
ATOM 1484 O O . ALA A 1 192 ? 5.156 -7.033 11.068 1.00 85.12 192 ALA A O 1
ATOM 1485 N N . THR A 1 193 ? 7.315 -6.715 10.529 1.00 85.06 193 THR A N 1
ATOM 1486 C CA . THR A 1 193 ? 7.830 -7.029 11.869 1.00 85.06 193 THR A CA 1
ATOM 1487 C C . THR A 1 193 ? 7.451 -5.965 12.895 1.00 85.06 193 THR A C 1
ATOM 1489 O O . THR A 1 193 ? 6.996 -6.318 13.983 1.00 85.06 193 THR A O 1
ATOM 1492 N N . LEU A 1 194 ? 7.566 -4.676 12.554 1.00 84.25 194 LEU A N 1
ATOM 1493 C CA . LEU A 1 194 ? 7.170 -3.568 13.429 1.00 84.25 194 LEU A CA 1
ATOM 1494 C C . LEU A 1 194 ? 5.691 -3.664 13.819 1.00 84.25 194 LEU A C 1
ATOM 1496 O O . LEU A 1 194 ? 5.340 -3.533 14.990 1.00 84.25 194 LEU A O 1
ATOM 1500 N N . ILE A 1 195 ? 4.818 -3.920 12.849 1.00 82.69 195 ILE A N 1
ATOM 1501 C CA . ILE A 1 195 ? 3.376 -3.994 13.087 1.00 82.69 195 ILE A CA 1
ATOM 1502 C C . ILE A 1 195 ? 3.025 -5.253 13.866 1.00 82.69 195 ILE A C 1
ATOM 1504 O O . ILE A 1 195 ? 2.231 -5.173 14.802 1.00 82.69 195 ILE A O 1
ATOM 1508 N N . GLY A 1 196 ? 3.630 -6.395 13.532 1.00 80.19 196 GLY A N 1
ATOM 1509 C CA . GLY A 1 196 ? 3.460 -7.625 14.302 1.00 80.19 196 GLY A CA 1
ATOM 1510 C C . GLY A 1 196 ? 3.826 -7.426 15.774 1.00 80.19 196 GLY A C 1
ATOM 1511 O O . GLY A 1 196 ? 3.085 -7.859 16.652 1.00 80.19 196 GLY A O 1
ATOM 1512 N N . TYR A 1 197 ? 4.899 -6.681 16.052 1.00 82.00 197 TYR A N 1
ATOM 1513 C CA . TYR A 1 197 ? 5.294 -6.319 17.413 1.00 82.00 197 TYR A CA 1
ATOM 1514 C C . TYR A 1 197 ? 4.286 -5.382 18.103 1.00 82.00 197 TYR A C 1
ATOM 1516 O O . TYR A 1 197 ? 3.923 -5.607 19.256 1.00 82.00 197 TYR A O 1
ATOM 1524 N N . ILE A 1 198 ? 3.790 -4.351 17.407 1.00 77.06 198 ILE A N 1
ATOM 1525 C CA . ILE A 1 198 ? 2.806 -3.396 17.957 1.00 77.06 198 ILE A CA 1
ATOM 1526 C C . ILE A 1 198 ? 1.451 -4.068 18.234 1.00 77.06 198 ILE A C 1
ATOM 1528 O O . ILE A 1 198 ? 0.768 -3.715 19.194 1.00 77.06 198 ILE A O 1
ATOM 1532 N N . THR A 1 199 ? 1.053 -5.026 17.398 1.00 71.69 199 THR A N 1
ATOM 1533 C CA . THR A 1 199 ? -0.279 -5.657 17.427 1.00 71.69 199 THR A CA 1
ATOM 1534 C C . THR A 1 199 ? -0.321 -6.983 18.193 1.00 71.69 199 THR A C 1
ATOM 1536 O O . THR A 1 199 ? -1.401 -7.569 18.352 1.00 71.69 199 THR A O 1
ATOM 1539 N N . GLN A 1 200 ? 0.827 -7.441 18.712 1.00 72.44 200 GLN A N 1
ATOM 1540 C CA . GLN A 1 200 ? 0.941 -8.678 19.480 1.00 72.44 200 GLN A CA 1
ATOM 1541 C C . GLN A 1 200 ? -0.021 -8.666 20.687 1.00 72.44 200 GLN A C 1
ATOM 1543 O O . GLN A 1 200 ? -0.052 -7.688 21.441 1.00 72.44 200 GLN A O 1
ATOM 1548 N N . PRO A 1 201 ? -0.814 -9.736 20.905 1.00 60.09 201 PRO A N 1
ATOM 1549 C CA . PRO A 1 201 ? -1.618 -9.858 22.115 1.00 60.09 201 PRO A CA 1
ATOM 1550 C C . PRO A 1 201 ? -0.688 -9.944 23.335 1.00 60.09 201 PRO A C 1
ATOM 1552 O O . PRO A 1 201 ? 0.140 -10.852 23.414 1.00 60.09 201 PRO A O 1
ATOM 1555 N N . LYS A 1 202 ? -0.810 -8.977 24.251 1.00 53.41 202 LYS A N 1
ATOM 1556 C CA . LYS A 1 202 ? -0.181 -9.007 25.578 1.00 53.41 202 LYS A CA 1
ATOM 1557 C C . LYS A 1 202 ? -1.077 -9.723 26.579 1.00 53.41 202 LYS A C 1
ATOM 1559 O O . LYS A 1 202 ? -2.309 -9.500 26.522 1.00 53.41 202 LYS A O 1
#

Secondary structure (DSSP, 8-state):
-PPPPPHHHHHHHHHHHHHHHHHHHHHHHHHHTTSHHHHHHHTTHHHHHHHHHHHHHHHHHTBHHHHHHHGGGGTT--PPPBPHHHHHHHHHHHHHHHHHHHHHHTT-GGG-TTHHHHHHHHHHHHHTT--HHHHHHHHHHHHHHHHHHHHHHHHHTTS----HHHHHHHHHHHHHHHHHHHHHHHHHHHHHHHHHHHH---

Sequence (202 aa):
MTTPITPAALSGASIVIQICVLTIAYVALGILGRSLNGRLTTRGSHSTLVLWLLLTIIVIVMGEDLYAQWSPVLGNVALPSIPREGAFVAVFVLDIIFVTVLIFRTGGAKMSPFTSILFLLPTLAIFLREPAWRFLLYSFFVGIIYVSMLKVGSFTSSFVPSSDLFSTRKRDDEVTHDWATRWANMACLALATLIGYITQPK